Protein AF-A0A3P7K5F2-F1 (afdb_monomer_lite)

Structure (mmCIF, N/CA/C/O backbone):
data_AF-A0A3P7K5F2-F1
#
_entry.id   AF-A0A3P7K5F2-F1
#
loop_
_atom_site.group_PDB
_atom_site.id
_atom_site.type_symbol
_atom_site.label_atom_id
_atom_site.label_alt_id
_atom_site.label_comp_id
_atom_site.label_asym_id
_atom_site.label_entity_id
_atom_site.label_seq_id
_atom_site.pdbx_PDB_ins_code
_atom_site.Cartn_x
_atom_site.Cartn_y
_atom_site.Cartn_z
_atom_site.occupancy
_atom_site.B_iso_or_equiv
_atom_site.auth_seq_id
_atom_site.auth_comp_id
_atom_site.auth_asym_id
_atom_site.auth_atom_id
_atom_site.pdbx_PDB_model_num
ATOM 1 N N . MET A 1 1 ? -7.886 -38.063 27.510 1.00 36.06 1 MET A N 1
ATOM 2 C CA . MET A 1 1 ? -8.919 -37.191 26.897 1.00 36.06 1 MET A CA 1
ATOM 3 C C . MET A 1 1 ? -8.362 -35.779 26.728 1.00 36.06 1 MET A C 1
ATOM 5 O O . MET A 1 1 ? -8.098 -35.122 27.727 1.00 36.06 1 MET A O 1
ATOM 9 N N . ARG A 1 2 ? -8.131 -35.302 25.495 1.00 36.41 2 ARG A N 1
ATOM 10 C CA . ARG A 1 2 ? -7.763 -33.892 25.255 1.00 36.41 2 ARG A CA 1
ATOM 11 C C . ARG A 1 2 ? -8.988 -33.018 25.544 1.00 36.41 2 ARG A C 1
ATOM 13 O O . ARG A 1 2 ? -10.011 -33.187 24.883 1.00 36.41 2 ARG A O 1
ATOM 20 N N . LYS A 1 3 ? -8.900 -32.109 26.524 1.00 42.12 3 LYS A N 1
ATOM 21 C CA . LYS A 1 3 ? -9.933 -31.089 26.775 1.00 42.12 3 LYS A CA 1
ATOM 22 C C . LYS A 1 3 ? -10.158 -30.314 25.472 1.00 42.12 3 LYS A C 1
ATOM 24 O O . LYS A 1 3 ? -9.261 -29.605 25.022 1.00 42.12 3 LYS A O 1
ATOM 29 N N . LYS A 1 4 ? -11.337 -30.458 24.855 1.00 41.94 4 LYS A N 1
ATOM 30 C CA . LYS A 1 4 ? -11.785 -29.549 23.792 1.00 41.94 4 LYS A CA 1
ATOM 31 C C . LYS A 1 4 ? -11.817 -28.155 24.414 1.00 41.94 4 LYS A C 1
ATOM 33 O O . LYS A 1 4 ? -12.631 -27.908 25.299 1.00 41.94 4 LYS A O 1
ATOM 38 N N . SER A 1 5 ? -10.904 -27.271 24.011 1.00 49.75 5 SER A N 1
ATOM 39 C CA . SER A 1 5 ? -10.968 -25.865 24.404 1.00 49.75 5 SER A CA 1
ATOM 40 C C . SER A 1 5 ? -12.281 -25.313 23.856 1.00 49.75 5 SER A C 1
ATOM 42 O O . SER A 1 5 ? -12.411 -25.142 22.642 1.00 49.75 5 SER A O 1
ATOM 44 N N . ALA A 1 6 ? -13.271 -25.108 24.722 1.00 55.03 6 ALA A N 1
ATOM 45 C CA . ALA A 1 6 ? -14.488 -24.415 24.344 1.00 55.03 6 ALA A CA 1
ATOM 46 C C . ALA A 1 6 ? -14.074 -23.042 23.806 1.00 55.03 6 ALA A C 1
ATOM 48 O O . ALA A 1 6 ? -13.421 -22.272 24.509 1.00 55.03 6 ALA A O 1
ATOM 49 N N . ILE A 1 7 ? -14.384 -22.769 22.539 1.00 61.97 7 ILE A N 1
ATOM 50 C CA . ILE A 1 7 ? -14.210 -21.437 21.967 1.00 61.97 7 ILE A CA 1
ATOM 51 C C . ILE A 1 7 ? -15.181 -20.548 22.744 1.00 61.97 7 ILE A C 1
ATOM 53 O O . ILE A 1 7 ? -16.397 -20.686 22.611 1.00 61.97 7 ILE A O 1
ATOM 57 N N . SER A 1 8 ? -14.659 -19.717 23.643 1.00 68.44 8 SER A N 1
ATOM 58 C CA . SER A 1 8 ? -15.472 -18.776 24.401 1.00 68.44 8 SER A CA 1
ATOM 59 C C . SER A 1 8 ? -16.099 -17.780 23.426 1.00 68.44 8 SER A C 1
ATOM 61 O O . SER A 1 8 ? -15.425 -17.200 22.580 1.00 68.44 8 SER A O 1
ATOM 63 N N . SER A 1 9 ? -17.416 -17.602 23.516 1.00 79.94 9 SER A N 1
ATOM 64 C CA . SER A 1 9 ? -18.142 -16.623 22.704 1.00 79.94 9 SER A CA 1
ATOM 65 C C . SER A 1 9 ? -17.631 -15.207 22.992 1.00 79.94 9 SER A C 1
ATOM 67 O O . SER A 1 9 ? -17.421 -14.878 24.163 1.00 79.94 9 SER A O 1
ATOM 69 N N . LEU A 1 10 ? -17.523 -14.355 21.967 1.00 80.44 10 LEU A N 1
ATOM 70 C CA . LEU A 1 10 ? -17.037 -12.973 22.087 1.00 80.44 10 LEU A CA 1
ATOM 71 C C . LEU A 1 10 ? -17.656 -12.183 23.262 1.00 80.44 10 LEU A C 1
ATOM 73 O O . LEU A 1 10 ? -16.886 -11.610 24.030 1.00 80.44 10 LEU A O 1
ATOM 77 N N . PRO A 1 11 ? -18.983 -12.215 23.510 1.00 86.19 11 PRO A N 1
ATOM 78 C CA . PRO A 1 11 ? -19.569 -11.482 24.636 1.00 86.19 11 PRO A CA 1
ATOM 79 C C . PRO A 1 11 ? -19.048 -11.936 26.007 1.00 86.19 11 PRO A C 1
ATOM 81 O O . PRO A 1 11 ? -18.881 -11.125 26.911 1.00 86.19 11 PRO A O 1
ATOM 84 N N . LYS A 1 12 ? -18.735 -13.230 26.169 1.00 85.00 12 LYS A N 1
ATOM 85 C CA . LYS A 1 12 ? -18.152 -13.761 27.414 1.00 85.00 12 LYS A CA 1
ATOM 86 C C . LYS A 1 12 ? -16.713 -13.292 27.603 1.00 85.00 12 LYS A C 1
ATOM 88 O O . LYS A 1 12 ? -16.313 -13.030 28.730 1.00 85.00 12 LYS A O 1
ATOM 93 N N . ILE A 1 13 ? -15.952 -13.186 26.513 1.00 83.69 13 ILE A N 1
ATOM 94 C CA . ILE A 1 13 ? -14.582 -12.660 26.539 1.00 83.69 13 ILE A CA 1
ATOM 95 C C . ILE A 1 13 ? -14.599 -11.176 26.926 1.00 83.69 13 ILE A C 1
ATOM 97 O O . ILE A 1 13 ? -13.831 -10.774 27.795 1.00 83.69 13 ILE A O 1
ATOM 101 N N . ILE A 1 14 ? -15.493 -10.385 26.322 1.00 86.12 14 ILE A N 1
ATOM 102 C CA . ILE A 1 14 ? -15.655 -8.955 26.630 1.00 86.12 14 ILE A CA 1
ATOM 103 C C . ILE A 1 14 ? -16.043 -8.772 28.100 1.00 86.12 14 ILE A C 1
ATOM 105 O O . ILE A 1 14 ? -15.347 -8.073 28.827 1.00 86.12 14 ILE A O 1
ATOM 109 N N . ARG A 1 15 ? -17.070 -9.488 28.571 1.00 87.56 15 ARG A N 1
ATOM 110 C CA . ARG A 1 15 ? -17.519 -9.415 29.968 1.00 87.56 15 ARG A CA 1
ATOM 111 C C . ARG A 1 15 ? -16.429 -9.818 30.965 1.00 87.56 15 ARG A C 1
ATOM 113 O O . ARG A 1 15 ? -16.299 -9.206 32.017 1.00 87.56 15 ARG A O 1
ATOM 120 N N . TYR A 1 16 ? -15.633 -10.843 30.653 1.00 85.62 16 TYR A N 1
ATOM 121 C CA . TYR A 1 16 ? -14.505 -11.239 31.500 1.00 85.62 16 TYR A CA 1
ATOM 122 C C . TYR A 1 16 ? -13.439 -10.136 31.566 1.00 85.62 16 TYR A C 1
ATOM 124 O O . TYR A 1 16 ? -12.947 -9.833 32.649 1.00 85.62 16 TYR A O 1
ATOM 132 N N . ARG A 1 17 ? -13.122 -9.491 30.433 1.00 86.19 17 ARG A N 1
ATOM 133 C CA . ARG A 1 17 ? -12.212 -8.336 30.400 1.00 86.19 17 ARG A CA 1
ATOM 134 C C . ARG A 1 17 ? -12.741 -7.177 31.248 1.00 86.19 17 ARG A C 1
ATOM 136 O O . ARG A 1 17 ? -11.963 -6.574 31.972 1.00 86.19 17 ARG A O 1
ATOM 143 N N . GLU A 1 18 ? -14.030 -6.865 31.161 1.00 91.38 18 GLU A N 1
ATOM 144 C CA . GLU A 1 18 ? -14.647 -5.783 31.942 1.00 91.38 18 GLU A CA 1
ATOM 145 C C . GLU A 1 18 ? -14.594 -6.054 33.449 1.00 91.38 18 GLU A C 1
ATOM 147 O O . GLU A 1 18 ? -14.306 -5.149 34.224 1.00 91.38 18 GLU A O 1
ATOM 152 N N . LEU A 1 19 ? -14.832 -7.303 33.861 1.00 91.50 19 LEU A N 1
ATOM 153 C CA . LEU A 1 19 ? -14.847 -7.690 35.273 1.00 91.50 19 LEU A CA 1
ATOM 154 C C . LEU A 1 19 ? -13.447 -7.850 35.877 1.00 91.50 19 LEU A C 1
ATOM 156 O O . LEU A 1 19 ? -13.250 -7.536 37.046 1.00 91.50 19 LEU A O 1
ATOM 160 N N . HIS A 1 20 ? -12.489 -8.373 35.108 1.00 90.31 20 HIS A N 1
ATOM 161 C CA . HIS A 1 20 ? -11.181 -8.785 35.630 1.00 90.31 20 HIS A CA 1
ATOM 162 C C . HIS A 1 20 ? -10.013 -7.929 35.129 1.00 90.31 20 HIS A C 1
ATOM 164 O O . HIS A 1 20 ? -8.886 -8.126 35.572 1.00 90.31 20 HIS A O 1
ATOM 170 N N . GLY A 1 21 ? -10.234 -7.018 34.179 1.00 88.69 21 GLY A N 1
ATOM 171 C CA . GLY A 1 21 ? -9.184 -6.178 33.591 1.00 88.69 21 GLY A CA 1
ATOM 172 C C . GLY A 1 21 ? -8.164 -6.928 32.721 1.00 88.69 21 GLY A C 1
ATOM 173 O O . GLY A 1 21 ? -7.299 -6.303 32.110 1.00 88.69 21 GLY A O 1
ATOM 174 N N . GLU A 1 22 ? -8.252 -8.255 32.613 1.00 84.25 22 GLU A N 1
ATOM 175 C CA . GLU A 1 22 ? -7.315 -9.060 31.831 1.00 84.25 22 GLU A CA 1
ATOM 176 C C . GLU A 1 22 ? -7.613 -8.968 30.327 1.00 84.25 22 GLU A C 1
ATOM 178 O O . GLU A 1 22 ? -8.699 -9.319 29.856 1.00 84.25 22 GLU A O 1
ATOM 183 N N . THR A 1 23 ? -6.613 -8.556 29.544 1.00 77.62 23 THR A N 1
ATOM 184 C CA . THR A 1 23 ? -6.665 -8.584 28.076 1.00 77.62 23 THR A CA 1
ATOM 185 C C . THR A 1 23 ? -5.849 -9.752 27.534 1.00 77.62 23 THR A C 1
ATOM 187 O O . THR A 1 23 ? -4.729 -10.006 27.968 1.00 77.62 23 THR A O 1
ATOM 190 N N . ARG A 1 24 ? -6.415 -10.499 26.578 1.00 75.56 24 ARG A N 1
ATOM 191 C CA . ARG A 1 24 ? -5.727 -11.595 25.880 1.00 75.56 24 ARG A CA 1
ATOM 192 C C . ARG A 1 24 ? -5.869 -11.418 24.378 1.00 75.56 24 ARG A C 1
ATOM 194 O O . ARG A 1 24 ? -6.955 -11.102 23.895 1.00 75.56 24 ARG A O 1
ATOM 201 N N . GLN A 1 25 ? -4.787 -11.661 23.642 1.00 74.50 25 GLN A N 1
ATOM 202 C CA . GLN A 1 25 ? -4.825 -11.671 22.184 1.00 74.50 25 GLN A CA 1
ATOM 203 C C . GLN A 1 25 ? -5.685 -12.844 21.693 1.00 74.50 25 GLN A C 1
ATOM 205 O O . GLN A 1 25 ? -5.496 -13.996 22.093 1.00 74.50 25 GLN A O 1
ATOM 210 N N . LEU A 1 26 ? -6.660 -12.548 20.833 1.00 77.44 26 LEU A N 1
ATOM 211 C CA . LEU A 1 26 ? -7.583 -13.543 20.296 1.00 77.44 26 LEU A CA 1
ATOM 212 C C . LEU A 1 26 ? -7.049 -14.119 18.986 1.00 77.44 26 LEU A C 1
ATOM 214 O O . LEU A 1 26 ? -7.373 -13.650 17.904 1.00 77.44 26 LEU A O 1
ATOM 218 N N . ASN A 1 27 ? -6.281 -15.202 19.082 1.00 69.62 27 ASN A N 1
ATOM 219 C CA . ASN A 1 27 ? -5.631 -15.817 17.916 1.00 69.62 27 ASN A CA 1
ATOM 220 C C . ASN A 1 27 ? -6.590 -16.580 16.977 1.00 69.62 27 ASN A C 1
ATOM 222 O O . ASN A 1 27 ? -6.173 -17.053 15.926 1.00 69.62 27 ASN A O 1
ATOM 226 N N . ARG A 1 28 ? -7.863 -16.765 17.358 1.00 67.31 28 ARG A N 1
ATOM 227 C CA . ARG A 1 28 ? -8.862 -17.541 16.589 1.00 67.31 28 ARG A CA 1
ATOM 228 C C . ARG A 1 28 ? -10.101 -16.746 16.193 1.00 67.31 28 ARG A C 1
ATOM 230 O O . ARG A 1 28 ? -11.070 -17.333 15.719 1.00 67.31 28 ARG A O 1
ATOM 237 N N . MET A 1 29 ? -10.091 -15.435 16.397 1.00 67.56 29 MET A N 1
ATOM 238 C CA . MET A 1 29 ? -11.200 -14.587 15.991 1.00 67.56 29 MET A CA 1
ATOM 239 C C . MET A 1 29 ? -10.880 -13.954 14.641 1.00 67.56 29 MET A C 1
ATOM 241 O O . MET A 1 29 ? -9.877 -13.266 14.497 1.00 67.56 29 MET A O 1
ATOM 245 N N . THR A 1 30 ? -11.715 -14.222 13.640 1.00 65.62 30 THR A N 1
ATOM 246 C CA . THR A 1 30 ? -11.553 -13.668 12.293 1.00 65.62 30 THR A CA 1
ATOM 247 C C . THR A 1 30 ? -12.540 -12.524 12.113 1.00 65.62 30 THR A C 1
ATOM 249 O O . THR A 1 30 ? -13.747 -12.747 12.143 1.00 65.62 30 THR A O 1
ATOM 252 N N . CYS A 1 31 ? -12.036 -11.307 11.917 1.00 66.56 31 CYS A N 1
ATOM 253 C CA . CYS A 1 31 ? -12.823 -10.214 11.357 1.00 66.56 31 CYS A CA 1
ATOM 254 C C . CYS A 1 31 ? -12.549 -10.182 9.852 1.00 66.56 31 CYS A C 1
ATOM 256 O O . CYS A 1 31 ? -11.389 -10.217 9.443 1.00 66.56 31 CYS A O 1
ATOM 258 N N . ARG A 1 32 ? -13.599 -10.191 9.029 1.00 73.12 32 ARG A N 1
ATOM 259 C CA . ARG A 1 32 ? -13.480 -10.130 7.570 1.00 73.12 32 ARG A CA 1
ATOM 260 C C . ARG A 1 32 ? -14.339 -8.985 7.072 1.00 73.12 32 ARG A C 1
ATOM 262 O O . ARG A 1 32 ? -15.560 -9.069 7.147 1.00 73.12 32 ARG A O 1
ATOM 269 N N . VAL A 1 33 ? -13.685 -7.957 6.558 1.00 77.81 33 VAL A N 1
ATOM 270 C CA . VAL A 1 33 ? -14.320 -6.907 5.765 1.00 77.81 33 VAL A CA 1
ATOM 271 C C . VAL A 1 33 ? -13.909 -7.161 4.325 1.00 77.81 33 VAL A C 1
ATOM 273 O O . VAL A 1 33 ? -12.728 -7.398 4.057 1.00 77.81 33 VAL A O 1
ATOM 276 N N . ARG A 1 34 ? -14.875 -7.205 3.405 1.00 79.81 34 ARG A N 1
ATOM 277 C CA . ARG A 1 34 ? -14.543 -7.341 1.987 1.00 79.81 34 ARG A CA 1
ATOM 278 C C . ARG A 1 34 ? -14.078 -5.991 1.450 1.00 79.81 34 ARG A C 1
ATOM 280 O O . ARG A 1 34 ? -14.613 -4.959 1.838 1.00 79.81 34 ARG A O 1
ATOM 287 N N . LEU A 1 35 ? -13.115 -6.005 0.533 1.00 78.62 35 LEU A N 1
ATOM 288 C CA . LEU A 1 35 ? -12.575 -4.783 -0.068 1.00 78.62 35 LEU A CA 1
ATOM 289 C C . LEU A 1 35 ? -13.659 -3.950 -0.774 1.00 78.62 35 LEU A C 1
ATOM 291 O O . LEU A 1 35 ? -13.639 -2.734 -0.676 1.00 78.62 35 LEU A O 1
ATOM 295 N N . ASP A 1 36 ? -14.639 -4.592 -1.413 1.00 79.44 36 ASP A N 1
ATOM 296 C CA . ASP A 1 36 ? -15.753 -3.917 -2.093 1.00 79.44 36 ASP A CA 1
ATOM 297 C C . ASP A 1 36 ? -16.815 -3.341 -1.142 1.00 79.44 36 ASP A C 1
ATOM 299 O O . ASP A 1 36 ? -17.714 -2.632 -1.581 1.00 79.44 36 ASP A O 1
ATOM 303 N N . GLN A 1 37 ? -16.727 -3.659 0.152 1.00 83.25 37 GLN A N 1
ATOM 304 C CA . GLN A 1 37 ? -17.549 -3.052 1.201 1.00 83.25 37 GLN A CA 1
ATOM 305 C C . GLN A 1 37 ? -16.868 -1.836 1.836 1.00 83.25 37 GLN A C 1
ATOM 307 O O . GLN A 1 37 ? -17.499 -1.152 2.638 1.00 83.25 37 GLN A O 1
ATOM 312 N N . LEU A 1 38 ? -15.591 -1.588 1.525 1.00 82.56 38 LEU A N 1
ATOM 313 C CA . LEU A 1 38 ? -14.906 -0.386 1.976 1.00 82.56 38 LEU A CA 1
ATOM 314 C C . LEU A 1 38 ? -15.323 0.785 1.094 1.00 82.56 38 LEU A C 1
ATOM 316 O O . LEU A 1 38 ? -15.232 0.735 -0.132 1.00 82.56 38 LEU A O 1
ATOM 320 N N . GLU A 1 39 ? -15.746 1.863 1.735 1.00 82.62 39 GLU A N 1
ATOM 321 C CA . GLU A 1 39 ? -15.983 3.125 1.064 1.00 82.62 39 GLU A CA 1
ATOM 322 C C . GLU A 1 39 ? -14.644 3.706 0.610 1.00 82.62 39 GLU A C 1
ATOM 324 O O . GLU A 1 39 ? -13.723 3.921 1.405 1.00 82.62 39 GLU A O 1
ATOM 329 N N . CYS A 1 40 ? -14.539 3.984 -0.685 1.00 78.56 40 CYS A N 1
ATOM 330 C CA . CYS A 1 40 ? -13.423 4.717 -1.255 1.00 78.56 40 CYS A CA 1
ATOM 331 C C . CYS A 1 40 ? -13.974 5.935 -2.000 1.00 78.56 40 CYS A C 1
ATOM 333 O O . CYS A 1 40 ? -14.245 5.866 -3.197 1.00 78.56 40 CYS A O 1
ATOM 335 N N . PRO A 1 41 ? -14.206 7.057 -1.298 1.00 68.62 41 PRO A N 1
ATOM 336 C CA . PRO A 1 41 ? -14.870 8.221 -1.883 1.00 68.62 41 PRO A CA 1
ATOM 337 C C . PRO A 1 41 ? -13.957 9.024 -2.821 1.00 68.62 41 PRO A C 1
ATOM 339 O O . PRO A 1 41 ? -14.364 10.065 -3.330 1.00 68.62 41 PRO A O 1
ATOM 342 N N . TYR A 1 42 ? -12.720 8.572 -3.036 1.00 67.94 42 TYR A N 1
ATOM 343 C CA . TYR A 1 42 ? -11.720 9.278 -3.820 1.00 67.94 42 TYR A CA 1
ATOM 344 C C . TYR A 1 42 ? -11.454 8.521 -5.109 1.00 67.94 42 TYR A C 1
ATOM 346 O O . TYR A 1 42 ? -10.862 7.442 -5.091 1.00 67.94 42 TYR A O 1
ATOM 354 N N . LEU A 1 43 ? -11.828 9.131 -6.229 1.00 73.44 43 LEU A N 1
ATOM 355 C CA . LEU A 1 43 ? -11.188 8.773 -7.479 1.00 73.44 43 LEU A CA 1
ATOM 356 C C . LEU A 1 43 ? -9.819 9.440 -7.522 1.00 73.44 43 LEU A C 1
ATOM 358 O O . LEU A 1 43 ? -9.681 10.621 -7.194 1.00 73.44 43 LEU A O 1
ATOM 362 N N . VAL A 1 44 ? -8.807 8.677 -7.909 1.00 70.06 44 VAL A N 1
ATOM 363 C CA . VAL A 1 44 ? -7.430 9.165 -7.924 1.00 70.06 44 VAL A CA 1
ATOM 364 C C . VAL A 1 44 ? -7.055 9.541 -9.347 1.00 70.06 44 VAL A C 1
ATOM 366 O O . VAL A 1 44 ? -7.187 8.732 -10.265 1.00 70.06 44 VAL A O 1
ATOM 369 N N . GLU A 1 45 ? -6.591 10.775 -9.522 1.00 70.44 45 GLU A N 1
ATOM 370 C CA . GLU A 1 45 ? -5.886 11.185 -10.731 1.00 70.44 45 GLU A CA 1
ATOM 371 C C . GLU A 1 45 ? -4.423 10.767 -10.594 1.00 70.44 45 GLU A C 1
ATOM 373 O O . GLU A 1 45 ? -3.745 11.110 -9.622 1.00 70.44 45 GLU A O 1
ATOM 378 N N . ILE A 1 46 ? -3.950 9.977 -11.551 1.00 69.69 46 ILE A N 1
ATOM 379 C CA . ILE A 1 46 ? -2.574 9.491 -11.581 1.00 69.69 46 ILE A CA 1
ATOM 380 C C . ILE A 1 46 ? -1.906 10.106 -12.797 1.00 69.69 46 ILE A C 1
ATOM 382 O O . ILE A 1 46 ? -2.470 10.107 -13.890 1.00 69.69 46 ILE A O 1
ATOM 386 N N . SER A 1 47 ? -0.710 10.655 -12.589 1.00 61.97 47 SER A N 1
ATOM 387 C CA . SER A 1 47 ? 0.060 11.308 -13.645 1.00 61.97 47 SER A CA 1
ATOM 388 C C . SER A 1 47 ? 0.178 10.395 -14.867 1.00 61.97 47 SER A C 1
ATOM 390 O O . SER A 1 47 ? 0.531 9.225 -14.742 1.00 61.97 47 SER A O 1
ATOM 392 N N . GLY A 1 48 ? -0.150 10.928 -16.045 1.00 60.41 48 GLY A N 1
ATOM 393 C CA . GLY A 1 48 ? -0.165 10.176 -17.303 1.00 60.41 48 GLY A CA 1
ATOM 394 C C . GLY A 1 48 ? -1.495 9.489 -17.635 1.00 60.41 48 GLY A C 1
ATOM 395 O O . GLY A 1 48 ? -1.661 9.032 -18.762 1.00 60.41 48 GLY A O 1
ATOM 396 N N . VAL A 1 49 ? -2.472 9.469 -16.721 1.00 63.38 49 VAL A N 1
ATOM 397 C CA . VAL A 1 49 ? -3.802 8.895 -16.958 1.00 63.38 49 VAL A CA 1
ATOM 398 C C . VAL A 1 49 ? -4.848 10.006 -17.070 1.00 63.38 49 VAL A C 1
ATOM 400 O O . VAL A 1 49 ? -5.111 10.725 -16.115 1.00 63.38 49 VAL A O 1
ATOM 403 N N . LYS A 1 50 ? -5.505 10.129 -18.231 1.00 65.00 50 LYS A N 1
ATOM 404 C CA . LYS A 1 50 ? -6.514 11.179 -18.510 1.00 65.00 50 LYS A CA 1
ATOM 405 C C . LYS A 1 50 ? -7.878 10.954 -17.839 1.00 65.00 50 LYS A C 1
ATOM 4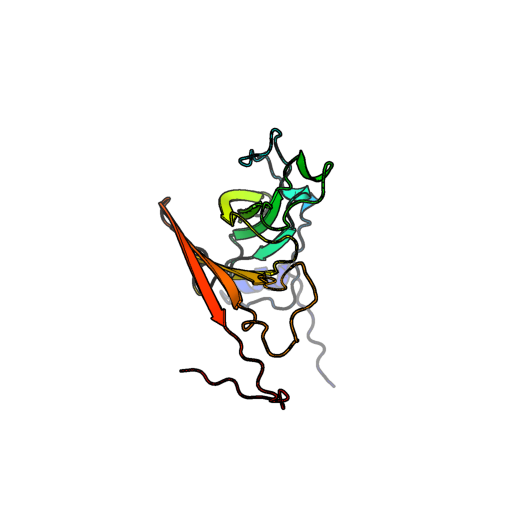07 O O . LYS A 1 50 ? -8.861 11.593 -18.213 1.00 65.00 50 LYS A O 1
ATOM 412 N N . ARG A 1 51 ? -7.978 10.002 -16.911 1.00 71.44 51 ARG A N 1
ATOM 413 C CA . ARG A 1 51 ? -9.227 9.648 -16.232 1.00 71.44 51 ARG A CA 1
ATOM 414 C C . ARG A 1 51 ? -8.999 9.439 -14.743 1.00 71.44 51 ARG A C 1
ATOM 416 O O . ARG A 1 51 ? -7.947 8.979 -14.316 1.00 71.44 51 ARG A O 1
ATOM 423 N N . PHE A 1 52 ? -10.049 9.717 -13.992 1.00 74.38 52 PHE A N 1
ATOM 424 C CA . PHE A 1 52 ? -10.177 9.386 -12.586 1.00 74.38 52 PHE A CA 1
ATOM 425 C C . PHE A 1 52 ? -10.341 7.870 -12.411 1.00 74.38 52 PHE A C 1
ATOM 427 O O . PHE A 1 52 ? -11.196 7.268 -13.063 1.00 74.38 52 PHE A O 1
ATOM 434 N N . LEU A 1 53 ? -9.512 7.260 -11.561 1.00 74.50 53 LEU A N 1
ATOM 435 C CA . LEU A 1 53 ? -9.463 5.806 -11.383 1.00 74.50 53 LEU A CA 1
ATOM 436 C C . LEU A 1 53 ? -10.112 5.367 -10.073 1.00 74.50 53 LEU A C 1
ATOM 438 O O . LEU A 1 53 ? -9.901 5.987 -9.025 1.00 74.50 53 LEU A O 1
ATOM 442 N N . ASP A 1 54 ? -10.848 4.255 -10.138 1.00 78.69 54 ASP A N 1
ATOM 443 C CA . ASP A 1 54 ? -11.321 3.545 -8.950 1.00 78.69 54 ASP A CA 1
ATOM 444 C C . ASP A 1 54 ? -10.226 2.583 -8.479 1.00 78.69 54 ASP A C 1
ATOM 446 O O . ASP A 1 54 ? -10.122 1.420 -8.879 1.00 78.69 54 ASP A O 1
ATOM 450 N N . ILE A 1 55 ? -9.395 3.102 -7.588 1.00 78.56 55 ILE A N 1
ATOM 451 C CA . ILE A 1 55 ? -8.276 2.410 -6.949 1.00 78.56 55 ILE A CA 1
ATOM 452 C C . ILE A 1 55 ? -8.665 1.107 -6.242 1.00 78.56 55 ILE A C 1
ATOM 454 O O . ILE A 1 55 ? -7.826 0.219 -6.130 1.00 78.56 55 ILE A O 1
ATOM 458 N N . THR A 1 56 ? -9.915 0.927 -5.802 1.00 77.56 56 THR A N 1
ATOM 459 C CA . THR A 1 56 ? -10.324 -0.348 -5.182 1.00 77.56 56 THR A CA 1
ATOM 460 C C . THR A 1 56 ? -10.424 -1.483 -6.197 1.00 77.56 56 THR A C 1
ATOM 462 O O . THR A 1 56 ? -10.245 -2.647 -5.839 1.00 77.56 56 THR A O 1
ATOM 465 N N . ARG A 1 57 ? -10.679 -1.146 -7.466 1.00 79.69 57 ARG A N 1
ATOM 466 C CA . ARG A 1 57 ? -10.824 -2.097 -8.573 1.00 79.69 57 ARG A CA 1
ATOM 467 C C . ARG A 1 57 ? -9.557 -2.231 -9.405 1.00 79.69 57 ARG A C 1
ATOM 469 O O . ARG A 1 57 ? -9.314 -3.295 -9.965 1.00 79.69 57 ARG A O 1
ATOM 476 N N . GLU A 1 58 ? -8.781 -1.156 -9.505 1.00 81.62 58 GLU A N 1
ATOM 477 C CA . GLU A 1 58 ? -7.624 -1.075 -10.401 1.00 81.62 58 GLU A CA 1
ATOM 478 C C . GLU A 1 58 ? -6.287 -1.348 -9.689 1.00 81.62 58 GLU A C 1
ATOM 480 O O . GLU A 1 58 ? -5.297 -1.661 -10.350 1.00 81.62 58 GLU A O 1
ATOM 485 N N . CYS A 1 59 ? -6.236 -1.288 -8.351 1.00 86.06 59 CYS A N 1
ATOM 486 C CA . CYS A 1 59 ? -5.025 -1.613 -7.598 1.00 86.06 59 CYS A CA 1
ATOM 487 C C . CYS A 1 59 ? -4.930 -3.090 -7.199 1.00 86.06 59 CYS A C 1
ATOM 489 O O . CYS A 1 59 ? -5.882 -3.724 -6.747 1.00 86.06 59 CYS A O 1
ATOM 491 N N . ILE A 1 60 ? -3.705 -3.606 -7.250 1.00 88.50 60 ILE A N 1
ATOM 492 C CA . ILE A 1 60 ? -3.315 -4.892 -6.682 1.00 88.50 60 ILE A CA 1
ATOM 493 C C . ILE A 1 60 ? -2.818 -4.649 -5.256 1.00 88.50 60 ILE A C 1
ATOM 495 O O . ILE A 1 60 ? -1.743 -4.086 -5.056 1.00 88.50 60 ILE A O 1
ATOM 499 N N . PHE A 1 61 ? -3.581 -5.083 -4.256 1.00 88.56 61 PHE A N 1
ATOM 500 C CA . PHE A 1 61 ? -3.201 -4.958 -2.847 1.00 88.56 61 PHE A CA 1
ATOM 501 C C . PHE A 1 61 ? -2.177 -6.028 -2.461 1.00 88.56 61 PHE A C 1
ATOM 503 O O . PHE A 1 61 ? -2.438 -7.222 -2.599 1.00 88.56 61 PHE A O 1
ATOM 510 N N . ILE A 1 62 ? -1.016 -5.600 -1.961 1.00 88.88 62 ILE A N 1
ATOM 511 C CA . ILE A 1 62 ? 0.118 -6.490 -1.660 1.00 88.88 62 ILE A CA 1
ATOM 512 C C . ILE A 1 62 ? 0.376 -6.682 -0.164 1.00 88.88 62 ILE A C 1
ATOM 514 O O . ILE A 1 62 ? 1.105 -7.599 0.210 1.00 88.88 62 ILE A O 1
ATOM 518 N N . GLY A 1 63 ? -0.210 -5.854 0.706 1.00 84.50 63 GLY A N 1
ATOM 519 C CA . GLY A 1 63 ? -0.023 -6.013 2.147 1.00 84.50 63 GLY A CA 1
ATOM 520 C C . GLY A 1 63 ? -0.594 -4.894 3.010 1.00 84.50 63 GLY A C 1
ATOM 521 O O . GLY A 1 63 ? -1.127 -3.901 2.512 1.00 84.50 63 GLY A O 1
ATOM 522 N N . LEU A 1 64 ? -0.449 -5.088 4.323 1.00 87.19 64 LEU A N 1
ATOM 523 C CA . LEU A 1 64 ? -0.885 -4.190 5.393 1.00 87.19 64 LEU A CA 1
ATOM 524 C C . LEU A 1 64 ? 0.302 -3.795 6.280 1.00 87.19 64 LEU A C 1
ATOM 526 O O . LEU A 1 64 ? 1.282 -4.536 6.377 1.00 87.19 64 LEU A O 1
ATOM 530 N N . SER A 1 65 ? 0.201 -2.652 6.955 1.00 87.62 65 SER A N 1
ATOM 531 C CA . SER A 1 65 ? 1.141 -2.255 8.005 1.00 87.62 65 SER A CA 1
ATOM 532 C C . SER A 1 65 ? 0.991 -3.111 9.261 1.00 87.62 65 SER A C 1
ATOM 534 O O . SER A 1 65 ? -0.061 -3.697 9.518 1.00 87.62 65 SER A O 1
ATOM 536 N N . ASN A 1 66 ? 2.037 -3.148 10.090 1.00 83.62 66 ASN A N 1
ATOM 537 C CA . ASN A 1 66 ? 2.072 -3.976 11.304 1.00 83.62 66 ASN A CA 1
ATOM 538 C C . ASN A 1 66 ? 0.961 -3.625 12.311 1.00 83.62 66 ASN A C 1
ATOM 540 O O . ASN A 1 66 ? 0.470 -4.497 13.021 1.00 83.62 66 ASN A O 1
ATOM 544 N N . ASP A 1 67 ? 0.540 -2.360 12.361 1.00 83.62 67 ASP A N 1
ATOM 545 C CA . ASP A 1 67 ? -0.584 -1.881 13.179 1.00 83.62 67 ASP A CA 1
ATOM 546 C C . ASP A 1 67 ? -1.928 -1.857 12.430 1.00 83.62 67 ASP A C 1
ATOM 548 O O . ASP A 1 67 ? -2.914 -1.347 12.959 1.00 83.62 67 ASP A O 1
ATOM 552 N N . SER A 1 68 ? -1.969 -2.386 11.201 1.00 84.81 68 SER A N 1
ATOM 553 C CA . SER A 1 68 ? -3.145 -2.427 10.321 1.00 84.81 68 SER A CA 1
ATOM 554 C C . SER A 1 68 ? -3.763 -1.060 9.987 1.00 84.81 68 SER A C 1
ATOM 556 O O . SER A 1 68 ? -4.910 -1.004 9.554 1.00 84.81 68 SER A O 1
ATOM 558 N N . ARG A 1 69 ? -3.022 0.042 10.166 1.00 85.81 69 ARG A N 1
ATOM 559 C CA . ARG A 1 69 ? -3.479 1.393 9.795 1.00 85.81 69 ARG A CA 1
ATOM 560 C C . ARG A 1 69 ? -3.302 1.717 8.324 1.00 85.81 69 ARG A C 1
ATOM 562 O O . ARG A 1 69 ? -3.983 2.609 7.834 1.00 85.81 69 ARG A O 1
ATOM 569 N N . TYR A 1 70 ? -2.393 1.036 7.632 1.00 89.19 70 TYR A N 1
ATOM 570 C CA . TYR A 1 70 ? -2.129 1.296 6.225 1.00 89.19 70 TYR A CA 1
ATOM 571 C C . TYR A 1 70 ? -2.193 0.028 5.385 1.00 89.19 70 TYR A C 1
ATOM 573 O O . TYR A 1 70 ? -1.822 -1.053 5.843 1.00 89.19 70 TYR A O 1
ATOM 581 N N . ALA A 1 71 ? -2.630 0.176 4.139 1.00 89.31 71 ALA A N 1
ATOM 582 C CA . ALA A 1 71 ? -2.525 -0.831 3.091 1.00 89.31 71 ALA A CA 1
ATOM 583 C C . ALA A 1 71 ? -1.629 -0.328 1.963 1.00 89.31 71 ALA A C 1
ATOM 585 O O . ALA A 1 71 ? -1.513 0.875 1.738 1.00 89.31 71 ALA A O 1
ATOM 586 N N . VAL A 1 72 ? -1.022 -1.255 1.230 1.00 89.44 72 VAL A N 1
ATOM 587 C CA . VAL A 1 72 ? -0.190 -0.935 0.067 1.00 89.44 72 VAL A CA 1
ATOM 588 C C . VAL A 1 72 ? -0.804 -1.574 -1.167 1.00 89.44 72 VAL A C 1
ATOM 590 O O . VAL A 1 72 ? -1.009 -2.790 -1.203 1.00 89.44 72 VAL A O 1
ATOM 593 N N . GLY A 1 73 ? -1.083 -0.747 -2.170 1.00 89.88 73 GLY A N 1
ATOM 594 C CA . GLY A 1 73 ? -1.528 -1.166 -3.490 1.00 89.88 73 GLY A CA 1
ATOM 595 C C . GLY A 1 73 ? -0.519 -0.812 -4.574 1.00 89.88 73 GLY A C 1
ATOM 596 O O . GLY A 1 73 ? 0.219 0.167 -4.473 1.00 89.88 73 GLY A O 1
ATOM 597 N N . LEU A 1 74 ? -0.508 -1.631 -5.616 1.00 88.31 74 LEU A N 1
ATOM 598 C CA . LEU A 1 74 ? 0.256 -1.439 -6.837 1.00 88.31 74 LEU A CA 1
ATOM 599 C C . LEU A 1 74 ? -0.699 -1.165 -7.990 1.00 88.31 74 LEU A C 1
ATOM 601 O O . LEU A 1 74 ? -1.737 -1.814 -8.098 1.00 88.31 74 LEU A O 1
ATOM 605 N N . MET A 1 75 ? -0.324 -0.263 -8.883 1.00 85.81 75 MET A N 1
ATOM 606 C CA . MET A 1 75 ? -1.083 0.017 -10.091 1.00 85.81 75 MET A CA 1
ATOM 607 C C . MET A 1 75 ? -0.130 0.252 -11.259 1.00 85.81 75 MET A C 1
ATOM 609 O O . MET A 1 75 ? 0.704 1.157 -11.227 1.00 85.81 75 MET A O 1
ATOM 613 N N . TYR A 1 76 ? -0.254 -0.568 -12.297 1.00 79.06 76 TYR A N 1
ATOM 614 C CA . TYR A 1 76 ? 0.524 -0.409 -13.520 1.00 79.06 76 TYR A CA 1
ATOM 615 C C . TYR A 1 76 ? -0.162 0.622 -14.411 1.00 79.06 76 TYR A C 1
ATOM 617 O O . TYR A 1 76 ? -1.322 0.444 -14.777 1.00 79.06 76 TYR A O 1
ATOM 625 N N . SER A 1 77 ? 0.551 1.692 -14.754 1.00 70.88 77 SER A N 1
ATOM 626 C CA . SER A 1 77 ? 0.128 2.604 -15.810 1.00 70.88 77 SER A CA 1
ATOM 627 C C . SER A 1 77 ? 0.785 2.150 -17.108 1.00 70.88 77 SER A C 1
ATOM 629 O O . SER A 1 77 ? 2.011 2.180 -17.249 1.00 70.88 77 SER A O 1
ATOM 631 N N . LEU A 1 78 ? -0.037 1.660 -18.030 1.00 62.03 78 LEU A N 1
ATOM 632 C CA . LEU A 1 78 ? 0.380 1.347 -19.390 1.00 62.03 78 LEU A CA 1
ATOM 633 C C . LEU A 1 78 ? 0.114 2.595 -20.232 1.00 62.03 78 LEU A C 1
ATOM 635 O O . LEU A 1 78 ? -1.013 3.086 -20.247 1.00 62.03 78 LEU A O 1
ATOM 639 N N . SER A 1 79 ? 1.138 3.108 -20.914 1.00 56.31 79 SER A N 1
ATOM 640 C CA . SER A 1 79 ? 0.963 4.205 -21.872 1.00 56.31 79 SER A CA 1
ATOM 641 C C . SER A 1 79 ? -0.064 3.814 -22.944 1.00 56.31 79 SER A C 1
ATOM 643 O O . SER A 1 79 ? -0.037 2.684 -23.430 1.00 56.31 79 SER A O 1
ATOM 645 N N . ASP A 1 80 ? -0.936 4.740 -23.364 1.00 51.00 80 ASP A N 1
ATOM 646 C CA . ASP A 1 80 ? -1.920 4.532 -24.446 1.00 51.00 80 ASP A CA 1
ATOM 647 C C . ASP A 1 80 ? -1.268 4.053 -25.766 1.00 51.00 80 ASP A C 1
ATOM 649 O O . ASP A 1 80 ? -1.930 3.434 -26.605 1.00 51.00 80 ASP A O 1
ATOM 653 N N . SER A 1 81 ? 0.043 4.270 -25.938 1.00 46.03 81 SER A N 1
ATOM 654 C CA . SER A 1 81 ? 0.838 3.759 -27.064 1.00 46.03 81 SER A CA 1
ATOM 655 C C . SER A 1 81 ? 1.024 2.234 -27.073 1.00 46.03 81 SER A C 1
ATOM 657 O O . SER A 1 81 ? 1.424 1.693 -28.101 1.00 46.03 81 SER A O 1
ATOM 659 N N . TYR A 1 82 ? 0.664 1.510 -26.002 1.00 47.31 82 TYR A N 1
ATOM 660 C CA . TYR A 1 82 ? 0.811 0.044 -25.903 1.00 47.31 82 TYR A CA 1
ATOM 661 C C . TYR A 1 82 ? 0.100 -0.738 -27.017 1.00 47.31 82 TYR A C 1
ATOM 663 O O . TYR A 1 82 ? 0.417 -1.900 -27.268 1.00 47.31 82 TYR A O 1
ATOM 671 N N . ARG A 1 83 ? -0.899 -0.134 -27.674 1.00 47.94 83 ARG A N 1
ATOM 672 C CA . ARG A 1 83 ? -1.654 -0.778 -28.760 1.00 47.94 83 ARG A CA 1
ATOM 673 C C . ARG A 1 83 ? -0.978 -0.679 -30.126 1.00 47.94 83 ARG A C 1
ATOM 675 O O . ARG A 1 83 ? -1.450 -1.313 -31.067 1.00 47.94 83 ARG A O 1
ATOM 682 N N . SER A 1 84 ? 0.101 0.083 -30.255 1.00 41.34 84 SER A N 1
ATOM 683 C CA . SER A 1 84 ? 0.719 0.365 -31.544 1.00 41.34 84 SER A CA 1
ATOM 684 C C . SER A 1 84 ? 2.237 0.311 -31.442 1.00 41.34 84 SER A C 1
ATOM 686 O O . SER A 1 84 ? 2.860 1.252 -30.969 1.00 41.34 84 SER A O 1
ATOM 688 N N . VAL A 1 85 ? 2.798 -0.750 -32.025 1.00 39.25 85 VAL A N 1
ATOM 689 C CA . VAL A 1 85 ? 4.222 -0.941 -32.341 1.00 39.25 85 VAL A CA 1
ATOM 690 C C . VAL A 1 85 ? 5.066 -1.457 -31.171 1.00 39.25 85 VAL A C 1
ATOM 692 O O . VAL A 1 85 ? 5.151 -0.858 -30.108 1.00 39.25 85 VAL A O 1
ATOM 695 N N . GLY A 1 86 ? 5.695 -2.615 -31.394 1.00 46.31 86 GLY A N 1
ATOM 696 C CA . GLY A 1 86 ? 6.595 -3.267 -30.448 1.00 46.31 86 GLY A CA 1
ATOM 697 C C . GLY A 1 86 ? 7.860 -2.449 -30.202 1.00 46.31 86 GLY A C 1
ATOM 698 O O . GLY A 1 86 ? 8.858 -2.629 -30.899 1.00 46.31 86 GLY A O 1
ATOM 699 N N . GLN A 1 87 ? 7.808 -1.582 -29.196 1.00 45.09 87 GLN A N 1
ATOM 700 C CA . GLN A 1 87 ? 8.956 -0.896 -28.617 1.00 45.09 87 GLN A CA 1
ATOM 701 C C . GLN A 1 87 ? 8.962 -1.009 -27.085 1.00 45.09 87 GLN A C 1
ATOM 703 O O . GLN A 1 87 ? 7.926 -1.194 -26.454 1.00 45.09 87 GLN A O 1
ATOM 708 N N . ASP A 1 88 ? 10.197 -0.994 -26.582 1.00 48.94 88 ASP A N 1
ATOM 709 C CA . ASP A 1 88 ? 10.765 -1.273 -25.259 1.00 48.94 88 ASP A CA 1
ATOM 710 C C . ASP A 1 88 ? 9.826 -1.517 -24.060 1.00 48.94 88 ASP A C 1
ATOM 712 O O . ASP A 1 88 ? 9.042 -0.673 -23.638 1.00 48.94 88 ASP A O 1
ATOM 716 N N . GLU A 1 89 ? 10.032 -2.670 -23.406 1.00 52.03 89 GLU A N 1
ATOM 717 C CA . GLU A 1 89 ? 9.438 -3.053 -22.110 1.00 52.03 89 GLU A CA 1
ATOM 718 C C . GLU A 1 89 ? 9.769 -2.072 -20.958 1.00 52.03 89 GLU A C 1
ATOM 720 O O . GLU A 1 89 ? 9.283 -2.257 -19.841 1.00 52.03 89 GLU A O 1
ATOM 725 N N . ASP A 1 90 ? 10.568 -1.036 -21.229 1.00 53.25 90 ASP A N 1
ATOM 726 C CA . ASP A 1 90 ? 11.163 -0.102 -20.273 1.00 53.25 90 ASP A CA 1
ATOM 727 C C . ASP A 1 90 ? 10.341 1.181 -20.038 1.00 53.25 90 ASP A C 1
ATOM 729 O O . ASP A 1 90 ? 10.749 2.010 -19.228 1.00 53.25 90 ASP A O 1
ATOM 733 N N . GLU A 1 91 ? 9.178 1.366 -20.676 1.00 59.84 91 GLU A N 1
ATOM 734 C CA . GLU A 1 91 ? 8.359 2.586 -20.509 1.00 59.84 91 GLU A CA 1
ATOM 735 C C . GLU A 1 91 ? 7.164 2.449 -19.547 1.00 59.84 91 GLU A C 1
ATOM 737 O O . GLU A 1 91 ? 6.368 3.379 -19.414 1.00 59.84 91 GLU A O 1
ATOM 742 N N . THR A 1 92 ? 6.996 1.322 -18.843 1.00 70.25 92 THR A N 1
ATOM 743 C CA . THR A 1 92 ? 5.857 1.207 -17.912 1.00 70.25 92 THR A CA 1
ATOM 744 C C . THR A 1 92 ? 6.119 1.957 -16.609 1.00 70.25 92 THR A C 1
ATOM 746 O O . THR A 1 92 ? 7.208 1.886 -16.038 1.00 70.25 92 THR A O 1
ATOM 749 N N . GLU A 1 93 ? 5.117 2.678 -16.109 1.00 78.69 93 GLU A N 1
ATOM 750 C CA . GLU A 1 93 ? 5.184 3.280 -14.780 1.00 78.69 93 GLU A CA 1
ATOM 751 C C . GLU A 1 93 ? 4.456 2.395 -13.775 1.00 78.69 93 GLU A C 1
ATOM 753 O O . GLU A 1 93 ? 3.269 2.089 -13.922 1.00 78.69 93 GLU A O 1
ATOM 758 N N . LEU A 1 94 ? 5.160 2.012 -12.711 1.00 84.31 94 LEU A N 1
ATOM 759 C CA . LEU A 1 94 ? 4.543 1.324 -11.588 1.00 84.31 94 LEU A CA 1
ATOM 760 C C . LEU A 1 94 ? 4.217 2.333 -10.496 1.00 84.31 94 LEU A C 1
ATOM 762 O O . LEU A 1 94 ? 5.110 2.810 -9.795 1.00 84.31 94 LEU A O 1
ATOM 766 N N . ASN A 1 95 ? 2.932 2.610 -10.322 1.00 86.25 95 ASN A N 1
ATOM 767 C CA . ASN A 1 95 ? 2.428 3.413 -9.225 1.00 86.25 95 ASN A CA 1
ATOM 768 C C . ASN A 1 95 ? 2.248 2.543 -7.983 1.00 86.25 95 ASN A C 1
ATOM 770 O O . ASN A 1 95 ? 1.762 1.415 -8.029 1.00 86.25 95 ASN A O 1
ATOM 774 N N . ILE A 1 96 ? 2.645 3.098 -6.855 1.00 87.31 96 ILE A N 1
ATOM 775 C CA . ILE A 1 96 ? 2.532 2.527 -5.528 1.00 87.31 96 ILE A CA 1
ATOM 776 C C . ILE A 1 96 ? 1.699 3.506 -4.728 1.00 87.31 96 ILE A C 1
ATOM 778 O O . ILE A 1 96 ? 2.050 4.679 -4.588 1.00 87.31 96 ILE A O 1
ATOM 782 N N . ILE A 1 97 ? 0.604 2.997 -4.188 1.00 87.69 97 ILE A N 1
ATOM 783 C CA . ILE A 1 97 ? -0.346 3.779 -3.421 1.00 87.69 97 ILE A CA 1
ATOM 784 C C . ILE A 1 97 ? -0.379 3.220 -2.007 1.00 87.69 97 ILE A C 1
ATOM 786 O O . ILE A 1 97 ? -0.621 2.031 -1.793 1.00 87.69 97 ILE A O 1
ATOM 790 N N . VAL A 1 98 ? -0.109 4.084 -1.038 1.00 88.19 98 VAL A N 1
ATOM 791 C CA . VAL A 1 98 ? -0.293 3.793 0.380 1.00 88.19 98 VAL A CA 1
ATOM 792 C C . VAL A 1 98 ? -1.652 4.340 0.777 1.00 88.19 98 VAL A C 1
ATOM 794 O O . VAL A 1 98 ? -1.914 5.534 0.629 1.00 88.19 98 VAL A O 1
ATOM 797 N N . PHE A 1 99 ? -2.509 3.465 1.284 1.00 88.12 99 PHE A N 1
ATOM 798 C CA . PHE A 1 99 ? -3.835 3.810 1.767 1.00 88.12 99 PHE A CA 1
ATOM 799 C C . PHE A 1 99 ? -3.848 3.845 3.283 1.00 88.12 99 PHE A C 1
ATOM 801 O O . PHE A 1 99 ? -3.326 2.934 3.914 1.00 88.12 99 PHE A O 1
ATOM 808 N N . GLU A 1 100 ? -4.483 4.851 3.862 1.00 88.44 100 GLU A N 1
ATOM 809 C CA . GLU A 1 100 ? -4.940 4.831 5.243 1.00 88.44 100 GLU A CA 1
ATOM 810 C C . GLU A 1 100 ? -6.236 4.011 5.327 1.00 88.44 100 GLU A C 1
ATOM 812 O O . GLU A 1 100 ? -7.185 4.223 4.564 1.00 88.44 100 GLU A O 1
ATOM 817 N N . LEU A 1 101 ? -6.249 3.048 6.244 1.00 87.12 101 LEU A N 1
ATOM 818 C CA . LEU A 1 101 ? -7.366 2.157 6.519 1.00 87.12 101 LEU A CA 1
ATOM 819 C C . LEU A 1 101 ? -8.108 2.610 7.773 1.00 87.12 101 LEU A C 1
ATOM 821 O O . LEU A 1 101 ? -7.532 2.725 8.856 1.00 87.12 101 LEU A O 1
ATOM 825 N N . SER A 1 102 ? -9.418 2.771 7.628 1.00 83.44 102 SER A N 1
ATOM 826 C CA . SER A 1 102 ? -10.367 2.844 8.735 1.00 83.44 102 SER A CA 1
ATOM 827 C C . SER A 1 102 ? -11.278 1.612 8.725 1.00 83.44 102 SER A C 1
ATOM 829 O O . SER A 1 102 ? -11.213 0.779 7.823 1.00 83.44 102 SER A O 1
ATOM 831 N N . ALA A 1 103 ? -12.156 1.492 9.721 1.00 80.81 103 ALA A N 1
ATOM 832 C CA . ALA A 1 103 ? -13.084 0.367 9.847 1.00 80.81 103 ALA A CA 1
ATOM 833 C C . ALA A 1 103 ? -13.993 0.183 8.615 1.00 80.81 103 ALA A C 1
ATOM 835 O O . ALA A 1 103 ? -14.393 -0.940 8.315 1.00 80.81 103 ALA A O 1
ATOM 836 N N . THR A 1 104 ? -14.310 1.275 7.915 1.00 83.12 104 THR A N 1
ATOM 837 C CA . THR A 1 104 ? -15.216 1.291 6.756 1.00 83.12 104 THR A CA 1
ATOM 838 C C . THR A 1 104 ? -14.654 2.033 5.548 1.00 83.12 104 THR A C 1
ATOM 840 O O . THR A 1 104 ? -15.278 2.007 4.497 1.00 83.12 104 THR A O 1
ATOM 843 N N . LEU A 1 105 ? -13.501 2.696 5.678 1.00 85.62 105 LEU A N 1
ATOM 844 C CA . LEU A 1 105 ? -12.984 3.628 4.676 1.00 85.62 105 LEU A CA 1
ATOM 845 C C . LEU A 1 105 ? -11.579 3.227 4.230 1.00 85.62 105 LEU A C 1
ATOM 847 O O . LEU A 1 105 ? -10.728 2.911 5.064 1.00 85.62 105 LEU A O 1
ATOM 851 N N . LEU A 1 106 ? -11.328 3.335 2.928 1.00 86.12 106 LEU A N 1
ATOM 852 C CA . LEU A 1 106 ? -9.999 3.280 2.334 1.00 86.12 106 LEU A CA 1
ATOM 853 C C . LEU A 1 106 ? -9.667 4.639 1.708 1.00 86.12 106 LEU A C 1
ATOM 855 O O . LEU A 1 106 ? -10.311 5.062 0.746 1.00 86.12 106 LEU A O 1
ATOM 859 N N . ARG A 1 107 ? -8.652 5.328 2.237 1.00 85.94 107 ARG A N 1
ATOM 860 C CA . ARG A 1 107 ? -8.246 6.658 1.762 1.00 85.94 107 ARG A CA 1
ATOM 861 C C . ARG A 1 107 ? -6.813 6.641 1.230 1.00 85.94 107 ARG A C 1
ATOM 863 O O . ARG A 1 107 ? -5.932 6.185 1.947 1.00 85.94 107 ARG A O 1
ATOM 870 N N . PRO A 1 108 ? -6.523 7.186 0.036 1.00 84.44 108 PRO A N 1
ATOM 871 C CA . PRO A 1 108 ? -5.144 7.398 -0.403 1.00 84.44 108 PRO A CA 1
ATOM 872 C C . PRO A 1 108 ? -4.423 8.349 0.555 1.00 84.44 108 PRO A C 1
ATOM 874 O O . PRO A 1 108 ? -4.848 9.491 0.735 1.00 84.44 108 PRO A O 1
ATOM 877 N N . ALA A 1 109 ? -3.344 7.878 1.172 1.00 83.31 109 ALA A N 1
ATOM 878 C CA . ALA A 1 109 ? -2.475 8.690 2.017 1.00 83.31 109 ALA A CA 1
ATOM 879 C C . ALA A 1 109 ? -1.302 9.252 1.207 1.00 83.31 109 ALA A C 1
ATOM 881 O O . ALA A 1 109 ? -0.953 10.422 1.340 1.00 83.31 109 ALA A O 1
ATOM 882 N N . PHE A 1 110 ? -0.703 8.420 0.350 1.00 80.56 110 PHE A N 1
ATOM 883 C CA . PHE A 1 110 ? 0.441 8.801 -0.470 1.00 80.56 110 PHE A CA 1
ATOM 884 C C . PHE A 1 110 ? 0.503 7.983 -1.760 1.00 80.56 110 PHE A C 1
ATOM 886 O O . PHE A 1 110 ? 0.172 6.799 -1.766 1.00 80.56 110 PHE A O 1
ATOM 893 N N . ILE A 1 111 ? 0.962 8.609 -2.843 1.00 83.75 111 ILE A N 1
ATOM 894 C CA . ILE A 1 111 ? 1.160 7.979 -4.151 1.00 83.75 111 ILE A CA 1
ATOM 895 C C . ILE A 1 111 ? 2.593 8.250 -4.586 1.00 83.75 111 ILE A C 1
ATOM 897 O O . ILE A 1 111 ? 3.094 9.368 -4.478 1.00 83.75 111 ILE A O 1
ATOM 901 N N . THR A 1 112 ? 3.262 7.224 -5.091 1.00 84.00 112 THR A N 1
ATOM 902 C CA . THR A 1 112 ? 4.600 7.354 -5.652 1.00 84.00 112 THR A CA 1
ATOM 903 C C . THR A 1 112 ? 4.814 6.367 -6.775 1.00 84.00 112 THR A C 1
ATOM 905 O O . THR A 1 112 ? 4.121 5.363 -6.833 1.00 84.00 112 THR A O 1
ATOM 908 N N . ASN A 1 113 ? 5.787 6.599 -7.647 1.00 83.62 113 ASN A N 1
ATOM 909 C CA . ASN A 1 113 ? 6.026 5.724 -8.789 1.00 83.62 113 ASN A CA 1
ATOM 910 C C . ASN A 1 113 ? 7.468 5.204 -8.860 1.00 83.62 113 ASN A C 1
ATOM 912 O O . ASN A 1 113 ? 8.417 5.827 -8.376 1.00 83.62 113 ASN A O 1
ATOM 916 N N . PHE A 1 114 ? 7.638 4.037 -9.468 1.00 80.56 114 PHE A N 1
ATOM 917 C CA . PHE A 1 114 ? 8.883 3.683 -10.129 1.00 80.56 114 PHE A CA 1
ATOM 918 C C . PHE A 1 114 ? 8.737 4.046 -11.604 1.00 80.56 114 PHE A C 1
ATOM 920 O O . PHE A 1 114 ? 7.913 3.462 -12.308 1.00 80.56 114 PHE A O 1
ATOM 927 N N . THR A 1 115 ? 9.536 5.008 -12.060 1.00 76.00 115 THR A N 1
ATOM 928 C CA . THR A 1 115 ? 9.667 5.317 -13.485 1.00 76.00 115 THR A CA 1
ATOM 929 C C . THR A 1 115 ? 10.494 4.236 -14.172 1.00 76.00 115 THR A C 1
ATOM 931 O O . THR A 1 115 ? 11.379 3.630 -13.545 1.00 76.00 115 THR A O 1
ATOM 934 N N . ALA A 1 116 ? 10.209 3.998 -15.453 1.00 72.56 116 ALA A N 1
ATOM 935 C CA . ALA A 1 116 ? 10.863 2.979 -16.271 1.00 72.56 116 ALA A CA 1
ATOM 936 C C . ALA A 1 116 ? 10.924 1.612 -15.563 1.00 72.56 116 ALA A C 1
ATOM 938 O O . ALA A 1 116 ? 11.993 1.097 -15.205 1.00 72.56 116 ALA A O 1
ATOM 939 N N . TRP A 1 117 ? 9.751 1.101 -15.197 1.00 75.38 117 TRP A N 1
ATOM 940 C CA . TRP A 1 117 ? 9.576 -0.206 -14.584 1.00 75.38 117 TRP A CA 1
ATOM 941 C C . TRP A 1 117 ? 9.408 -1.257 -15.688 1.00 75.38 117 TRP A C 1
ATOM 943 O O . TRP A 1 117 ? 8.622 -1.024 -16.604 1.00 75.38 117 TRP A O 1
ATOM 953 N N . PRO A 1 118 ? 10.092 -2.412 -15.637 1.00 68.38 118 PRO A N 1
ATOM 954 C CA . PRO A 1 118 ? 9.829 -3.478 -16.593 1.00 68.38 118 PRO A CA 1
ATOM 955 C C . PRO A 1 118 ? 8.523 -4.193 -16.244 1.00 68.38 118 PRO A C 1
ATOM 957 O O . PRO A 1 118 ? 8.261 -4.506 -15.077 1.00 68.38 118 PRO A O 1
ATOM 960 N N . SER A 1 119 ? 7.736 -4.538 -17.260 1.00 63.28 119 SER A N 1
ATOM 961 C CA . SER A 1 119 ? 6.435 -5.212 -17.111 1.00 63.28 119 SER A CA 1
ATOM 962 C C . SER A 1 119 ? 6.503 -6.537 -16.326 1.00 63.28 119 SER A C 1
ATOM 964 O O . SER A 1 119 ? 5.551 -6.905 -15.641 1.00 63.28 119 SER A O 1
ATOM 966 N N . GLY A 1 120 ? 7.643 -7.239 -16.368 1.00 65.75 120 GLY A N 1
ATOM 967 C CA . GLY A 1 120 ? 7.891 -8.484 -15.625 1.00 65.75 120 GLY A CA 1
ATOM 968 C C . GLY A 1 120 ? 8.511 -8.314 -14.230 1.00 65.75 120 GLY A C 1
ATOM 969 O O . GLY A 1 120 ? 8.845 -9.312 -13.581 1.00 65.75 120 GLY A O 1
ATOM 970 N N . GLY 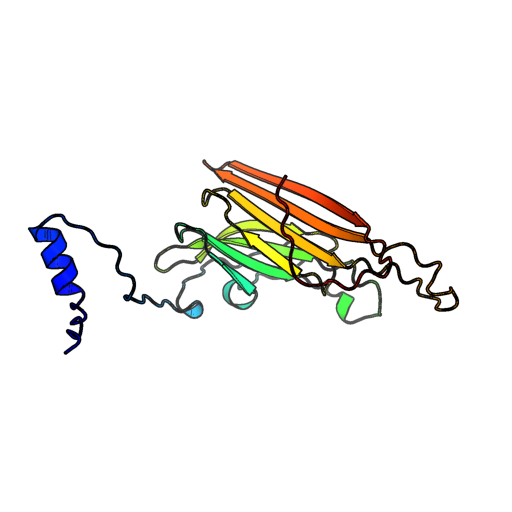A 1 121 ? 8.728 -7.079 -13.771 1.00 72.94 121 GLY A N 1
ATOM 971 C CA . GLY A 1 121 ? 9.395 -6.797 -12.504 1.00 72.94 121 GLY A CA 1
ATOM 972 C C . GLY A 1 121 ? 8.567 -7.220 -11.288 1.00 72.94 121 GLY A C 1
ATOM 973 O O . GLY A 1 121 ? 7.363 -6.985 -11.222 1.00 72.94 121 GLY A O 1
ATOM 974 N N . LYS A 1 122 ? 9.217 -7.818 -10.283 1.00 81.06 122 LYS A N 1
ATOM 975 C CA . LYS A 1 122 ? 8.560 -8.183 -9.015 1.00 81.06 122 LYS A CA 1
ATOM 976 C C . LYS A 1 122 ? 8.738 -7.080 -7.991 1.00 81.06 122 LYS A C 1
ATOM 978 O O . LYS A 1 122 ? 9.852 -6.593 -7.820 1.00 81.06 122 LYS A O 1
ATOM 983 N N . VAL A 1 123 ? 7.675 -6.754 -7.263 1.00 84.50 123 VAL A N 1
ATOM 984 C CA . VAL A 1 123 ? 7.702 -5.726 -6.218 1.00 84.50 123 VAL A CA 1
ATOM 985 C C . VAL A 1 123 ? 7.302 -6.312 -4.880 1.00 84.50 123 VAL A C 1
ATOM 987 O O . VAL A 1 123 ? 6.331 -7.057 -4.771 1.00 84.50 123 VAL A O 1
ATOM 990 N N . TYR A 1 124 ? 8.068 -5.944 -3.863 1.00 85.31 124 TYR A N 1
ATOM 991 C CA . TYR A 1 124 ? 7.837 -6.288 -2.474 1.00 85.31 124 TYR A CA 1
ATOM 992 C C . TYR A 1 124 ? 7.781 -5.001 -1.664 1.00 85.31 124 TYR A C 1
ATOM 994 O O . TYR A 1 124 ? 8.595 -4.103 -1.868 1.00 85.31 124 TYR A O 1
ATOM 1002 N N . ALA A 1 125 ? 6.844 -4.917 -0.728 1.00 86.12 125 ALA A N 1
ATOM 1003 C CA . ALA A 1 125 ? 6.752 -3.815 0.215 1.00 86.12 125 ALA A CA 1
ATOM 1004 C C . ALA A 1 125 ? 6.734 -4.362 1.638 1.00 86.12 125 ALA A C 1
ATOM 1006 O O . ALA A 1 125 ? 6.120 -5.394 1.907 1.00 86.12 125 ALA A O 1
ATOM 1007 N N . THR A 1 126 ? 7.412 -3.670 2.546 1.00 86.12 126 THR A N 1
ATOM 1008 C CA . THR A 1 126 ? 7.444 -4.031 3.961 1.00 86.12 126 THR A CA 1
ATOM 1009 C C . THR A 1 126 ? 7.457 -2.793 4.847 1.00 86.12 126 THR A C 1
ATOM 1011 O O . THR A 1 126 ? 7.998 -1.753 4.468 1.00 86.12 126 THR A O 1
ATOM 1014 N N . PHE A 1 127 ? 6.881 -2.931 6.040 1.00 84.94 127 PHE A N 1
ATOM 1015 C CA . PHE A 1 127 ? 6.950 -1.953 7.121 1.00 84.94 127 PHE A CA 1
ATOM 1016 C C . PHE A 1 127 ? 7.952 -2.472 8.162 1.00 84.94 127 PHE A C 1
ATOM 1018 O O . PHE A 1 127 ? 7.579 -3.268 9.029 1.00 84.94 127 PHE A O 1
ATOM 1025 N N . PRO A 1 128 ? 9.240 -2.097 8.071 1.00 77.31 128 PRO A N 1
ATOM 1026 C CA . PRO A 1 128 ? 10.311 -2.791 8.787 1.00 77.31 128 PRO A CA 1
ATOM 1027 C C . PRO A 1 128 ? 10.261 -2.622 10.311 1.00 77.31 128 PRO A C 1
ATOM 1029 O O . PRO A 1 128 ? 10.736 -3.500 11.024 1.00 77.31 128 PRO A O 1
ATOM 1032 N N . TYR A 1 129 ? 9.703 -1.522 10.825 1.00 73.06 129 TYR A N 1
ATOM 1033 C CA . TYR A 1 129 ? 9.623 -1.300 12.274 1.00 73.06 129 TYR A CA 1
ATOM 1034 C C . TYR A 1 129 ? 8.332 -0.593 12.679 1.00 73.06 129 TYR A C 1
ATOM 1036 O O . TYR A 1 129 ? 7.538 -1.126 13.451 1.00 73.06 129 TYR A O 1
ATOM 1044 N N . THR A 1 130 ? 8.082 0.585 12.109 1.00 81.12 130 THR A N 1
ATOM 1045 C CA . THR A 1 130 ? 6.849 1.341 12.329 1.00 81.12 130 THR A CA 1
ATOM 1046 C C . THR A 1 130 ? 6.028 1.434 11.058 1.00 81.12 130 THR A C 1
ATOM 1048 O O . THR A 1 130 ? 6.542 1.397 9.944 1.00 81.12 130 THR A O 1
ATOM 1051 N N . SER A 1 131 ? 4.739 1.678 11.235 1.00 81.38 131 SER A N 1
ATOM 1052 C CA . SER A 1 131 ? 3.809 1.937 10.139 1.00 81.38 131 SER A CA 1
ATOM 1053 C C . SER A 1 131 ? 4.015 3.284 9.455 1.00 81.38 131 SER A C 1
ATOM 1055 O O . SER A 1 131 ? 3.360 3.554 8.463 1.00 81.38 131 SER A O 1
ATOM 1057 N N . SER A 1 132 ? 4.917 4.123 9.974 1.00 81.69 132 SER A N 1
ATOM 1058 C CA . SER A 1 132 ? 5.322 5.400 9.376 1.00 81.69 132 SER A CA 1
ATOM 1059 C C . SER A 1 132 ? 6.477 5.257 8.383 1.00 81.69 132 SER A C 1
ATOM 1061 O O . SER A 1 132 ? 6.946 6.258 7.846 1.00 81.69 132 SER A O 1
ATOM 1063 N N . HIS A 1 133 ? 7.017 4.048 8.220 1.00 86.69 133 HIS A N 1
ATOM 1064 C CA . HIS A 1 133 ? 8.120 3.779 7.317 1.00 86.69 133 HIS A CA 1
ATOM 1065 C C . HIS A 1 133 ? 7.803 2.558 6.469 1.00 86.69 133 HIS A C 1
ATOM 1067 O O . HIS A 1 133 ? 7.499 1.488 6.992 1.00 86.69 133 HIS A O 1
ATOM 1073 N N . ILE A 1 134 ? 7.894 2.728 5.158 1.00 87.06 134 ILE A N 1
ATOM 1074 C CA . ILE A 1 134 ? 7.717 1.656 4.192 1.00 87.06 134 ILE A CA 1
ATOM 1075 C C . ILE A 1 134 ? 8.958 1.587 3.309 1.00 87.06 134 ILE A C 1
ATOM 1077 O O . ILE A 1 134 ? 9.447 2.596 2.792 1.00 87.06 134 ILE A O 1
ATOM 1081 N N . SER A 1 135 ? 9.453 0.367 3.154 1.00 87.06 135 SER A N 1
ATOM 1082 C CA . SER A 1 135 ? 10.544 0.026 2.256 1.00 87.06 135 SER A CA 1
ATOM 1083 C C . SER A 1 135 ? 9.974 -0.812 1.131 1.00 87.06 135 SER A C 1
ATOM 1085 O O . SER A 1 135 ? 9.354 -1.851 1.367 1.00 87.06 135 SER A O 1
ATOM 1087 N N . ILE A 1 136 ? 10.177 -0.350 -0.093 1.00 86.62 136 ILE A N 1
ATOM 1088 C CA . ILE A 1 136 ? 9.654 -0.983 -1.294 1.00 86.62 136 ILE A CA 1
ATOM 1089 C C . ILE A 1 136 ? 10.834 -1.382 -2.149 1.00 86.62 136 ILE A C 1
ATOM 1091 O O . ILE A 1 136 ? 11.665 -0.550 -2.497 1.00 86.62 136 ILE A O 1
ATOM 1095 N N . ILE A 1 137 ? 10.917 -2.662 -2.473 1.00 85.19 137 ILE A N 1
ATOM 1096 C CA . ILE A 1 137 ? 11.989 -3.229 -3.273 1.00 85.19 137 ILE A CA 1
ATOM 1097 C C . ILE A 1 137 ? 11.355 -3.796 -4.525 1.00 85.19 137 ILE A C 1
ATOM 1099 O O . ILE A 1 137 ? 10.581 -4.754 -4.480 1.00 85.19 137 ILE A O 1
ATOM 1103 N N . GLY A 1 138 ? 11.696 -3.192 -5.648 1.00 81.75 138 GLY A N 1
ATOM 1104 C CA . GLY A 1 138 ? 11.411 -3.721 -6.957 1.00 81.75 138 GLY A CA 1
ATOM 1105 C C . 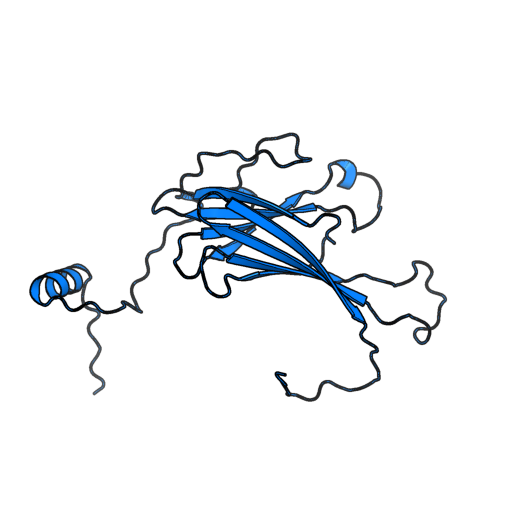GLY A 1 138 ? 12.643 -4.419 -7.521 1.00 81.75 138 GLY A C 1
ATOM 1106 O O . GLY A 1 138 ? 13.717 -3.828 -7.558 1.00 81.75 138 GLY A O 1
ATOM 1107 N N . PHE A 1 139 ? 12.475 -5.624 -8.063 1.00 77.81 139 PHE A N 1
ATOM 1108 C CA . PHE A 1 139 ? 13.478 -6.295 -8.888 1.00 77.81 139 PHE A CA 1
ATOM 1109 C C . PHE A 1 139 ? 13.125 -6.171 -10.368 1.00 77.81 139 PHE A C 1
ATOM 1111 O O . PHE A 1 139 ? 12.131 -6.742 -10.823 1.00 77.81 139 PHE A O 1
ATOM 1118 N N . ALA A 1 140 ? 13.966 -5.454 -11.108 1.00 69.94 140 ALA A N 1
ATOM 1119 C CA . ALA A 1 140 ? 13.928 -5.371 -12.557 1.00 69.94 140 ALA A CA 1
ATOM 1120 C C . ALA A 1 140 ? 14.974 -6.335 -13.135 1.00 69.94 140 ALA A C 1
ATOM 1122 O O . ALA A 1 140 ? 16.160 -6.254 -12.800 1.00 69.94 140 ALA A O 1
ATOM 1123 N N . LYS A 1 141 ? 14.552 -7.269 -13.995 1.00 62.44 141 LYS A N 1
ATOM 1124 C CA . LYS A 1 141 ? 15.501 -8.057 -14.787 1.00 62.44 141 LYS A CA 1
ATOM 1125 C C . LYS A 1 141 ? 15.926 -7.188 -15.966 1.00 62.44 141 LYS A C 1
ATOM 1127 O O . LYS A 1 141 ? 15.130 -6.994 -16.875 1.00 62.44 141 LYS A O 1
ATOM 1132 N N . GLN A 1 142 ? 17.152 -6.674 -15.958 1.00 57.94 142 GLN A N 1
ATOM 1133 C CA . GLN A 1 142 ? 17.697 -6.030 -17.147 1.00 57.94 142 GLN A CA 1
ATOM 1134 C C . GLN A 1 142 ? 18.203 -7.143 -18.072 1.00 57.94 142 GLN A C 1
ATOM 1136 O O . GLN A 1 142 ? 19.196 -7.812 -17.778 1.00 57.94 142 GLN A O 1
ATOM 1141 N N . ASN A 1 143 ? 17.461 -7.427 -19.144 1.00 52.50 143 ASN A N 1
ATOM 1142 C CA . ASN A 1 143 ? 17.923 -8.343 -20.182 1.00 52.50 143 ASN A CA 1
ATOM 1143 C C . ASN A 1 143 ? 18.992 -7.616 -21.006 1.00 52.50 143 ASN A C 1
ATOM 1145 O O . ASN A 1 143 ? 18.683 -6.948 -21.983 1.00 52.50 143 ASN A O 1
ATOM 1149 N N . THR A 1 144 ? 20.261 -7.768 -20.644 1.00 49.41 144 THR A N 1
ATOM 1150 C CA . THR A 1 144 ? 21.393 -7.441 -21.523 1.00 49.41 144 THR A CA 1
ATOM 1151 C C . THR A 1 144 ? 21.627 -8.555 -22.551 1.00 49.41 144 THR A C 1
ATOM 1153 O O . THR A 1 144 ? 22.763 -8.927 -22.827 1.00 49.41 144 THR A O 1
ATOM 1156 N N . GLU A 1 145 ? 20.562 -9.138 -23.113 1.00 45.59 145 GLU A N 1
ATOM 1157 C CA . GLU A 1 145 ? 20.714 -9.975 -24.304 1.00 45.59 145 GLU A CA 1
ATOM 1158 C C . GLU A 1 145 ? 20.765 -9.032 -25.515 1.00 45.59 145 GLU A C 1
ATOM 1160 O O . GLU A 1 145 ? 19.785 -8.329 -25.778 1.00 45.59 145 GLU A O 1
ATOM 1165 N N . PRO A 1 146 ? 21.890 -8.951 -26.251 1.00 43.38 146 PRO A N 1
ATOM 1166 C CA . PRO A 1 146 ? 21.917 -8.189 -27.486 1.00 43.38 146 PRO A CA 1
ATOM 1167 C C . PRO A 1 146 ? 20.876 -8.788 -28.437 1.00 43.38 146 PRO A C 1
ATOM 1169 O O . PRO A 1 146 ? 20.900 -9.986 -28.714 1.00 43.38 146 PRO A O 1
ATOM 1172 N N . ARG A 1 147 ? 19.978 -7.944 -28.968 1.00 50.50 147 ARG A N 1
ATOM 1173 C CA . ARG A 1 147 ? 18.904 -8.319 -29.916 1.00 50.50 147 ARG A CA 1
ATOM 1174 C C . ARG A 1 147 ? 19.397 -9.088 -31.160 1.00 50.50 147 ARG A C 1
ATOM 1176 O O . ARG A 1 147 ? 18.588 -9.681 -31.863 1.00 50.50 147 ARG A O 1
ATOM 1183 N N . ASN A 1 148 ? 20.710 -9.122 -31.402 1.00 43.78 148 ASN A N 1
ATOM 1184 C CA . ASN A 1 148 ? 21.362 -9.854 -32.483 1.00 43.78 148 ASN A CA 1
ATOM 1185 C C . ASN A 1 148 ? 22.109 -11.079 -31.930 1.00 43.78 148 ASN A C 1
ATOM 1187 O O . ASN A 1 148 ? 23.275 -11.003 -31.536 1.00 43.78 148 ASN A O 1
ATOM 1191 N N . ALA A 1 149 ? 21.428 -12.223 -31.917 1.00 43.81 149 ALA A N 1
ATOM 1192 C CA . ALA A 1 149 ? 21.947 -13.503 -31.449 1.00 43.81 149 ALA A CA 1
ATOM 1193 C C . ALA A 1 149 ? 22.978 -14.111 -32.424 1.00 43.81 149 ALA A C 1
ATOM 1195 O O . ALA A 1 149 ? 22.683 -15.078 -33.111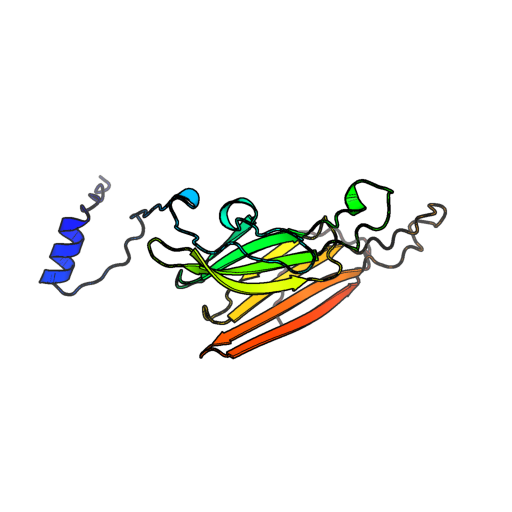 1.00 43.81 149 ALA A O 1
ATOM 1196 N N . ASN A 1 150 ? 24.190 -13.553 -32.464 1.00 52.03 150 ASN A N 1
ATOM 1197 C CA . ASN A 1 150 ? 25.384 -14.206 -33.030 1.00 52.03 150 ASN A CA 1
ATOM 1198 C C . ASN A 1 150 ? 26.585 -14.197 -32.061 1.00 52.03 150 ASN A C 1
ATOM 1200 O O . ASN A 1 150 ? 27.639 -14.741 -32.387 1.00 52.03 150 ASN A O 1
ATOM 1204 N N . MET A 1 151 ? 26.457 -13.598 -30.871 1.00 50.28 151 MET A N 1
ATOM 1205 C CA . MET A 1 151 ? 27.519 -13.609 -29.861 1.00 50.28 151 MET A CA 1
ATOM 1206 C C . MET A 1 151 ? 27.492 -14.896 -29.036 1.00 50.28 151 MET A C 1
ATOM 1208 O O . MET A 1 151 ? 26.438 -15.376 -28.616 1.00 50.28 151 MET A O 1
ATOM 1212 N N . SER A 1 152 ? 28.677 -15.468 -28.815 1.00 50.31 152 SER A N 1
ATOM 1213 C CA . SER A 1 152 ? 28.838 -16.691 -28.042 1.00 50.31 152 SER A CA 1
ATOM 1214 C C . SER A 1 152 ? 28.354 -16.469 -26.605 1.00 50.31 152 SER A C 1
ATOM 1216 O O . SER A 1 152 ? 28.610 -15.435 -25.992 1.00 50.31 152 SER A O 1
ATOM 1218 N N . ARG A 1 153 ? 27.684 -17.470 -26.022 1.00 52.81 153 ARG A N 1
ATOM 1219 C CA . ARG A 1 153 ? 27.139 -17.413 -24.652 1.00 52.81 153 ARG A CA 1
ATOM 1220 C C . ARG A 1 153 ? 28.208 -17.167 -23.566 1.00 52.81 153 ARG A C 1
ATOM 1222 O O . ARG A 1 153 ? 27.853 -16.981 -22.408 1.00 52.81 153 ARG A O 1
ATOM 1229 N N . ARG A 1 154 ? 29.499 -17.218 -23.927 1.00 52.47 154 ARG A N 1
ATOM 1230 C CA . ARG A 1 154 ? 30.652 -16.954 -23.051 1.00 52.47 154 ARG A CA 1
ATOM 1231 C C . ARG A 1 154 ? 31.042 -15.473 -22.990 1.00 52.47 154 ARG A C 1
ATOM 1233 O O . ARG A 1 154 ? 31.680 -15.096 -22.016 1.00 52.47 154 ARG A O 1
ATOM 1240 N N . ASP A 1 155 ? 30.623 -14.666 -23.966 1.00 50.19 155 ASP A N 1
ATOM 1241 C CA . ASP A 1 155 ? 30.954 -13.234 -24.069 1.00 50.19 155 ASP A CA 1
ATOM 1242 C C . ASP A 1 155 ? 29.801 -12.320 -23.615 1.00 50.19 155 ASP A C 1
ATOM 1244 O O . ASP A 1 155 ? 29.902 -11.098 -23.684 1.00 50.19 155 ASP A O 1
ATOM 1248 N N . LEU A 1 156 ? 28.692 -12.902 -23.142 1.00 52.69 156 LEU A N 1
ATOM 1249 C CA . LEU A 1 156 ? 27.598 -12.157 -22.522 1.00 52.69 156 LEU A CA 1
ATOM 1250 C C . LEU A 1 156 ? 28.066 -11.615 -21.167 1.00 52.69 156 LEU A C 1
ATOM 1252 O O . LEU A 1 156 ? 28.399 -12.388 -20.262 1.00 52.69 156 LEU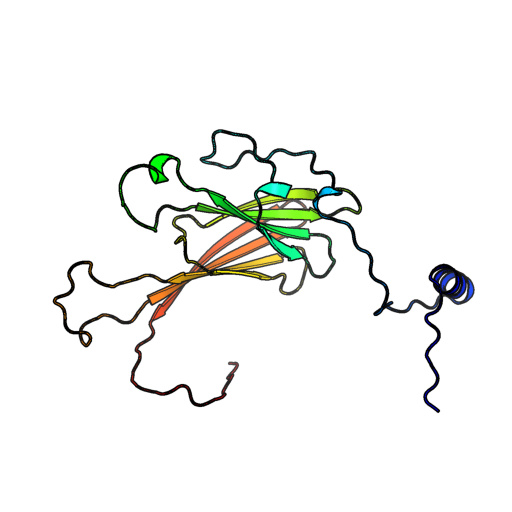 A O 1
ATOM 1256 N N . GLU A 1 157 ? 28.072 -10.290 -21.022 1.00 50.56 157 GLU A N 1
ATOM 1257 C CA . GLU A 1 157 ? 28.281 -9.640 -19.730 1.00 50.56 157 GLU A CA 1
ATOM 1258 C C . GLU A 1 157 ? 27.292 -10.186 -18.681 1.00 50.56 157 GLU A C 1
ATOM 1260 O O . GLU A 1 157 ? 26.150 -10.524 -19.015 1.00 50.56 157 GLU A O 1
ATOM 1265 N N . PRO A 1 158 ? 27.713 -10.316 -17.407 1.00 52.78 158 PRO A N 1
ATOM 1266 C CA . PRO A 1 158 ? 26.869 -10.872 -16.359 1.00 52.78 158 PRO A CA 1
ATOM 1267 C C . PRO A 1 158 ? 25.542 -10.116 -16.267 1.00 52.78 158 PRO A C 1
ATOM 1269 O O . PRO A 1 158 ? 25.528 -8.885 -16.246 1.00 52.78 158 PRO A O 1
ATOM 1272 N N . PHE A 1 159 ? 24.436 -10.860 -16.153 1.00 53.69 159 PHE A N 1
ATOM 1273 C CA . PHE A 1 159 ? 23.121 -10.277 -15.896 1.00 53.69 159 PHE A CA 1
ATOM 1274 C C . PHE A 1 159 ? 23.219 -9.323 -14.701 1.00 53.69 159 PHE A C 1
ATOM 1276 O O . PHE A 1 159 ? 23.591 -9.730 -13.594 1.00 53.69 159 PHE A O 1
ATOM 1283 N N . SER A 1 160 ? 22.890 -8.057 -14.945 1.00 56.94 160 SER A N 1
ATOM 1284 C CA . SER A 1 160 ? 22.799 -7.038 -13.909 1.00 56.94 160 SER A CA 1
ATOM 1285 C C . SER A 1 160 ? 21.350 -6.988 -13.440 1.00 56.94 160 SER A C 1
ATOM 1287 O O . SER A 1 160 ? 20.468 -6.496 -14.140 1.00 56.94 160 SER A O 1
ATOM 1289 N N . VAL A 1 161 ? 21.069 -7.562 -12.269 1.00 57.88 161 VAL A N 1
ATOM 1290 C CA . VAL A 1 161 ? 19.758 -7.383 -11.634 1.00 57.88 161 VAL A CA 1
ATOM 1291 C C . VAL A 1 161 ? 19.791 -6.031 -10.941 1.00 57.88 161 VAL A C 1
ATOM 1293 O O . VAL A 1 161 ? 20.526 -5.849 -9.969 1.00 57.88 161 VAL A O 1
ATOM 1296 N N . ILE A 1 162 ? 19.002 -5.082 -11.443 1.00 70.06 162 ILE A N 1
ATOM 1297 C CA . ILE A 1 162 ? 18.834 -3.782 -10.801 1.00 70.06 162 ILE A CA 1
ATOM 1298 C C . ILE A 1 162 ? 17.659 -3.905 -9.836 1.00 70.06 162 ILE A C 1
ATOM 1300 O O . ILE A 1 162 ? 16.505 -4.058 -10.246 1.00 70.06 162 ILE A O 1
ATOM 1304 N N . ALA A 1 163 ? 17.945 -3.848 -8.538 1.00 77.69 163 ALA A N 1
ATOM 1305 C CA . ALA A 1 163 ? 16.906 -3.649 -7.543 1.00 77.69 163 ALA A CA 1
ATOM 1306 C C . ALA A 1 163 ? 16.695 -2.143 -7.346 1.00 77.69 163 ALA A C 1
ATOM 1308 O O . ALA A 1 163 ? 17.592 -1.440 -6.885 1.00 77.69 163 ALA A O 1
ATOM 1309 N N . LYS A 1 164 ? 15.512 -1.635 -7.692 1.00 81.12 164 LYS A N 1
ATOM 1310 C CA . LYS A 1 164 ? 15.104 -0.272 -7.335 1.00 81.12 164 LYS A CA 1
ATOM 1311 C C . LYS A 1 164 ? 14.495 -0.331 -5.941 1.00 81.12 164 LYS A C 1
ATOM 1313 O O . LYS A 1 164 ? 13.520 -1.043 -5.713 1.00 81.12 164 LYS A O 1
ATOM 1318 N N . VAL A 1 165 ? 15.078 0.396 -5.002 1.00 84.25 165 VAL A N 1
ATOM 1319 C CA . VAL A 1 165 ? 14.618 0.457 -3.617 1.00 84.25 165 VAL A CA 1
ATOM 1320 C C . VAL A 1 165 ? 14.078 1.847 -3.343 1.00 84.25 165 VAL A C 1
ATOM 1322 O O . VAL A 1 165 ? 14.742 2.842 -3.616 1.00 84.25 165 VAL A O 1
ATOM 1325 N N . LYS A 1 166 ? 12.870 1.920 -2.796 1.00 86.25 166 LYS A N 1
ATOM 1326 C CA . LYS A 1 166 ? 12.222 3.162 -2.404 1.00 86.25 166 LYS A CA 1
ATOM 1327 C C . LYS A 1 166 ? 11.920 3.138 -0.919 1.00 86.25 166 LYS A C 1
ATOM 1329 O O . LYS A 1 166 ? 11.225 2.251 -0.431 1.00 86.25 166 LYS A O 1
ATOM 1334 N N . PHE A 1 167 ? 12.452 4.122 -0.218 1.00 84.88 167 PHE A N 1
ATOM 1335 C CA . PHE A 1 167 ? 12.206 4.354 1.192 1.00 84.88 167 PHE A CA 1
ATOM 1336 C C . PHE A 1 167 ? 11.244 5.515 1.313 1.00 84.88 167 PHE A C 1
ATOM 1338 O O . PHE A 1 167 ? 11.534 6.605 0.823 1.00 84.88 167 PHE A O 1
ATOM 1345 N N . ILE A 1 168 ? 10.114 5.291 1.969 1.00 84.38 168 ILE A N 1
ATOM 1346 C CA . ILE A 1 168 ? 9.147 6.347 2.238 1.00 84.38 168 ILE A CA 1
ATOM 1347 C C . ILE A 1 168 ? 9.014 6.450 3.751 1.00 84.38 168 ILE A C 1
ATOM 1349 O O . ILE A 1 168 ? 8.746 5.465 4.445 1.00 84.38 168 ILE A O 1
ATOM 1353 N N . LEU A 1 169 ? 9.248 7.647 4.267 1.00 84.44 169 LEU A N 1
ATOM 1354 C CA . LEU A 1 169 ? 9.005 8.012 5.650 1.00 84.44 169 LEU A CA 1
ATOM 1355 C C . LEU A 1 169 ? 7.877 9.031 5.653 1.00 84.44 169 LEU A C 1
ATOM 1357 O O . LEU A 1 169 ? 7.991 10.077 5.018 1.00 84.44 169 LEU A O 1
ATOM 1361 N N . PHE A 1 170 ? 6.806 8.735 6.375 1.00 79.00 170 PHE A N 1
ATOM 1362 C CA . PHE A 1 170 ? 5.674 9.637 6.500 1.00 79.00 170 PHE A CA 1
ATOM 1363 C C . PHE A 1 170 ? 5.256 9.741 7.964 1.00 79.00 170 PHE A C 1
ATOM 1365 O O . PHE A 1 170 ? 4.761 8.794 8.577 1.00 79.00 170 PHE A O 1
ATOM 1372 N N . ARG A 1 171 ? 5.521 10.897 8.572 1.00 78.06 171 ARG A N 1
ATOM 1373 C CA . ARG A 1 171 ? 5.201 11.157 9.979 1.00 78.06 171 ARG A CA 1
ATOM 1374 C C . ARG A 1 171 ? 4.946 12.643 10.180 1.00 78.06 171 ARG A C 1
ATOM 1376 O O . ARG A 1 171 ? 5.631 13.469 9.592 1.00 78.06 171 ARG A O 1
ATOM 1383 N N . PHE A 1 172 ? 3.970 12.975 11.025 1.00 73.75 172 PHE A N 1
ATOM 1384 C CA . PHE A 1 172 ? 3.630 14.364 11.368 1.00 73.75 172 PHE A CA 1
ATOM 1385 C C . PHE A 1 172 ? 3.316 15.252 10.148 1.00 73.75 172 PHE A C 1
ATOM 1387 O O . PHE A 1 172 ? 3.678 16.421 10.119 1.00 73.75 172 PHE A O 1
ATOM 1394 N N . GLY A 1 173 ? 2.675 14.687 9.119 1.00 66.69 173 GLY A N 1
ATOM 1395 C CA . GLY A 1 173 ? 2.353 15.412 7.882 1.00 66.69 173 GLY A CA 1
ATOM 1396 C C . GLY A 1 173 ? 3.546 15.657 6.951 1.00 66.69 173 GLY A C 1
ATOM 1397 O O . GLY A 1 173 ? 3.369 16.239 5.887 1.00 66.69 173 GLY A O 1
ATOM 1398 N N . ILE A 1 174 ? 4.745 15.189 7.306 1.00 74.38 174 ILE A N 1
ATOM 1399 C CA . ILE A 1 174 ? 5.933 15.251 6.455 1.00 74.38 174 ILE A CA 1
ATOM 1400 C C . ILE A 1 174 ? 6.066 13.920 5.730 1.00 74.38 174 ILE A C 1
ATOM 1402 O O . ILE A 1 174 ? 6.053 12.871 6.376 1.00 74.38 174 ILE A O 1
ATOM 1406 N N . THR A 1 175 ? 6.241 13.973 4.410 1.00 80.12 175 THR A N 1
ATOM 1407 C CA . THR A 1 175 ? 6.542 12.798 3.587 1.00 80.12 175 THR A CA 1
ATOM 1408 C C . THR A 1 175 ? 7.888 12.977 2.903 1.00 80.12 175 THR A C 1
ATOM 1410 O O . THR A 1 175 ? 8.090 13.931 2.157 1.00 80.12 175 THR A O 1
ATOM 1413 N N . VAL A 1 176 ? 8.806 12.045 3.149 1.00 81.38 176 VAL A N 1
ATOM 1414 C CA . VAL A 1 176 ? 10.119 11.978 2.505 1.00 81.38 176 VAL A CA 1
ATOM 1415 C C . VAL A 1 176 ? 10.200 10.667 1.744 1.00 81.38 176 VAL A C 1
ATOM 1417 O O . VAL A 1 176 ? 9.971 9.602 2.312 1.00 81.38 176 VAL A O 1
ATOM 1420 N N . SER A 1 177 ? 10.535 10.745 0.459 1.00 81.19 177 SER A N 1
ATOM 1421 C CA . SER A 1 177 ? 10.716 9.584 -0.405 1.00 81.19 177 SER A CA 1
ATOM 1422 C C . SER A 1 177 ? 12.119 9.602 -1.002 1.00 81.19 177 SER A C 1
ATOM 1424 O O . SER A 1 177 ? 12.469 10.533 -1.722 1.00 81.19 177 SER A O 1
ATOM 1426 N N . LEU A 1 178 ? 12.892 8.546 -0.763 1.00 83.81 178 LEU A N 1
ATOM 1427 C CA . LEU A 1 178 ? 14.215 8.336 -1.344 1.00 83.81 178 LEU A CA 1
ATOM 1428 C C . LEU A 1 178 ? 14.176 7.108 -2.249 1.00 83.81 178 LEU A C 1
ATOM 1430 O O . LEU A 1 178 ? 13.791 6.030 -1.804 1.00 83.81 178 LEU A O 1
ATOM 1434 N N . THR A 1 179 ? 14.609 7.258 -3.499 1.00 83.19 179 THR A N 1
ATOM 1435 C CA . THR A 1 179 ? 14.774 6.129 -4.425 1.00 83.19 179 THR A CA 1
ATOM 1436 C C . THR A 1 179 ? 16.259 5.879 -4.633 1.00 83.19 179 THR A C 1
ATOM 1438 O O . THR A 1 179 ? 17.005 6.810 -4.916 1.00 83.19 179 THR A O 1
ATOM 1441 N N . THR A 1 180 ? 16.686 4.630 -4.509 1.00 82.38 180 THR A N 1
ATOM 1442 C CA . THR A 1 180 ? 18.049 4.182 -4.795 1.00 82.38 180 THR A CA 1
ATOM 1443 C C . THR A 1 180 ? 18.017 2.957 -5.703 1.00 82.38 180 THR A C 1
ATOM 1445 O O . THR A 1 180 ? 17.018 2.240 -5.762 1.00 82.38 180 THR A O 1
ATOM 1448 N N . CYS A 1 181 ? 19.098 2.724 -6.439 1.00 77.88 181 CYS A N 1
ATOM 1449 C CA . CYS A 1 181 ? 19.256 1.563 -7.304 1.00 77.88 181 CYS A CA 1
ATOM 1450 C C . CYS A 1 181 ? 20.438 0.733 -6.807 1.00 77.88 181 CYS A C 1
ATOM 1452 O O . CYS A 1 181 ? 21.538 1.251 -6.633 1.00 77.88 181 CYS A O 1
ATOM 1454 N N . LEU A 1 182 ? 20.214 -0.558 -6.600 1.00 75.62 182 LEU A N 1
ATOM 1455 C CA . LEU A 1 182 ? 21.247 -1.534 -6.293 1.00 75.62 182 LEU A CA 1
ATOM 1456 C C . LEU A 1 182 ? 21.509 -2.352 -7.552 1.00 75.62 182 LEU A C 1
ATOM 1458 O O . LEU A 1 182 ? 20.619 -3.053 -8.031 1.00 75.62 182 LEU A O 1
ATOM 1462 N N . VAL A 1 183 ? 22.723 -2.259 -8.085 1.00 72.31 183 VAL A N 1
ATOM 1463 C CA . VAL A 1 183 ? 23.156 -3.054 -9.237 1.00 72.31 183 VAL A CA 1
ATOM 1464 C C . VAL A 1 183 ? 23.859 -4.297 -8.712 1.00 72.31 183 VAL A C 1
ATOM 1466 O O . VAL A 1 183 ? 24.923 -4.207 -8.103 1.00 72.31 183 VAL A O 1
ATOM 1469 N N . MET A 1 184 ? 23.257 -5.463 -8.930 1.00 68.56 184 MET A N 1
ATOM 1470 C CA . MET A 1 184 ? 23.866 -6.748 -8.597 1.00 68.56 184 MET A CA 1
ATOM 1471 C C . MET A 1 184 ? 24.344 -7.412 -9.882 1.00 68.56 184 MET A C 1
ATOM 1473 O O . MET A 1 184 ? 23.526 -7.841 -10.695 1.00 68.56 184 MET A O 1
ATOM 1477 N N . SER A 1 185 ? 25.659 -7.515 -10.062 1.00 61.59 185 SER A N 1
ATOM 1478 C CA . SER A 1 185 ? 26.243 -8.301 -11.145 1.00 61.59 185 SER A CA 1
ATOM 1479 C C . SER A 1 185 ? 26.434 -9.744 -10.678 1.00 61.59 185 SER A C 1
ATOM 1481 O O . SER A 1 185 ? 27.126 -10.014 -9.696 1.00 61.59 185 SER A O 1
ATOM 1483 N N . TYR A 1 186 ? 25.806 -10.700 -11.366 1.00 57.44 186 TYR A N 1
ATOM 1484 C CA . TYR A 1 186 ? 26.031 -12.120 -11.094 1.00 57.44 186 TYR A CA 1
ATOM 1485 C C . TYR A 1 186 ? 26.868 -12.748 -12.208 1.00 57.44 186 TYR A C 1
ATOM 1487 O O . TYR A 1 186 ? 26.387 -12.952 -13.321 1.00 57.44 186 TYR A O 1
ATOM 1495 N N . ARG A 1 187 ? 28.124 -13.105 -11.910 1.00 52.50 187 ARG A N 1
ATOM 1496 C CA . ARG A 1 187 ? 28.896 -14.025 -12.760 1.00 52.50 187 ARG A CA 1
ATOM 1497 C C . ARG A 1 187 ? 28.485 -15.451 -12.406 1.00 52.50 187 ARG A C 1
ATOM 1499 O O . ARG A 1 187 ? 28.863 -15.958 -11.352 1.00 52.50 187 ARG A O 1
ATOM 1506 N N . TRP A 1 188 ? 27.719 -16.104 -13.281 1.00 43.69 188 TRP A N 1
ATOM 1507 C CA . TRP A 1 188 ? 27.337 -17.512 -13.122 1.00 43.69 188 TRP A CA 1
ATOM 1508 C C . TRP A 1 188 ? 28.535 -18.432 -13.396 1.00 43.69 188 TRP A C 1
ATOM 1510 O O . TRP A 1 188 ? 28.579 -19.151 -14.390 1.00 43.69 188 TRP A O 1
ATOM 1520 N N . ASN A 1 189 ? 29.524 -18.442 -12.505 1.00 41.91 189 ASN A N 1
ATOM 1521 C CA . ASN A 1 189 ? 30.598 -19.429 -12.545 1.00 41.91 189 ASN A CA 1
ATOM 1522 C C . ASN A 1 189 ? 30.113 -20.732 -11.907 1.00 41.91 189 ASN A C 1
ATOM 1524 O O . ASN A 1 189 ? 30.412 -20.992 -10.750 1.00 41.91 189 ASN A O 1
ATOM 1528 N N . GLY A 1 190 ? 29.338 -21.526 -12.656 1.00 41.75 190 GLY A N 1
ATOM 1529 C CA . GLY A 1 190 ? 29.230 -22.992 -12.535 1.00 41.75 190 GLY A CA 1
ATOM 1530 C C . GLY A 1 190 ? 28.901 -23.646 -11.180 1.00 41.75 190 GLY A C 1
ATOM 1531 O O . GLY A 1 190 ? 28.831 -24.872 -11.120 1.00 41.75 190 GLY A O 1
ATOM 1532 N N . LEU A 1 191 ? 28.681 -22.904 -10.098 1.00 37.25 191 LEU A N 1
ATOM 1533 C CA . LEU A 1 191 ? 28.384 -23.461 -8.786 1.00 37.25 191 LEU A CA 1
ATOM 1534 C C . LEU A 1 191 ? 26.891 -23.759 -8.714 1.00 37.25 191 LEU A C 1
ATOM 1536 O O . LEU A 1 191 ? 26.053 -22.871 -8.558 1.00 37.25 191 LEU A O 1
ATOM 1540 N N . LYS A 1 192 ? 26.559 -25.049 -8.845 1.00 34.97 192 LYS A N 1
ATOM 1541 C CA . LYS A 1 192 ? 25.276 -25.584 -8.389 1.00 34.97 192 LYS A CA 1
ATOM 1542 C C . LYS A 1 192 ? 25.031 -25.037 -6.983 1.00 34.97 192 LYS A C 1
ATOM 1544 O O . LYS A 1 192 ? 25.833 -25.294 -6.091 1.00 34.97 192 LYS A O 1
ATOM 1549 N N . LEU A 1 193 ? 23.927 -24.314 -6.796 1.00 37.66 193 LEU A N 1
ATOM 1550 C CA . LEU A 1 193 ? 23.393 -23.961 -5.482 1.00 37.66 193 LEU A CA 1
ATOM 1551 C C . LEU A 1 193 ? 23.039 -25.258 -4.740 1.00 37.66 193 LEU A C 1
ATOM 1553 O O . LEU A 1 193 ? 21.894 -25.710 -4.727 1.00 37.66 193 LEU A O 1
ATOM 1557 N N . SER A 1 194 ? 24.039 -25.901 -4.142 1.00 34.62 194 SER A N 1
ATOM 1558 C CA . SER A 1 194 ? 23.816 -26.875 -3.093 1.00 34.62 194 SER A CA 1
ATOM 1559 C C . SER A 1 194 ? 23.329 -26.098 -1.878 1.00 34.62 194 SER A C 1
ATOM 1561 O O . SER A 1 194 ? 24.075 -25.318 -1.298 1.00 34.62 194 SER A O 1
ATOM 1563 N N . ARG A 1 195 ? 22.040 -26.275 -1.578 1.00 37.34 195 ARG A N 1
ATOM 1564 C CA . ARG A 1 195 ? 21.405 -26.174 -0.258 1.00 37.34 195 ARG A CA 1
ATOM 1565 C C . ARG A 1 195 ? 22.218 -25.447 0.833 1.00 37.34 195 ARG A C 1
ATOM 1567 O O . ARG A 1 195 ? 23.166 -26.006 1.365 1.00 37.34 195 ARG A O 1
ATOM 1574 N N . TYR A 1 196 ? 21.668 -24.303 1.248 1.00 39.84 196 TYR A N 1
ATOM 1575 C CA . TYR A 1 196 ? 21.933 -23.546 2.478 1.00 39.84 196 TYR A CA 1
ATOM 1576 C C . TYR A 1 196 ? 23.298 -22.872 2.611 1.00 39.84 196 TYR A C 1
ATOM 1578 O O . TYR A 1 196 ? 24.323 -23.533 2.687 1.00 39.84 196 TYR A O 1
ATOM 1586 N N . SER A 1 197 ? 23.257 -21.546 2.776 1.00 27.64 197 SER A N 1
ATOM 1587 C CA . SER A 1 197 ? 24.011 -20.787 3.786 1.00 27.64 197 SER A CA 1
ATOM 1588 C C . SER A 1 197 ? 23.580 -19.317 3.716 1.00 27.64 197 SER A C 1
ATOM 1590 O O . SER A 1 197 ? 24.011 -18.575 2.839 1.00 27.64 197 SER A O 1
ATOM 1592 N N . LEU A 1 198 ? 22.68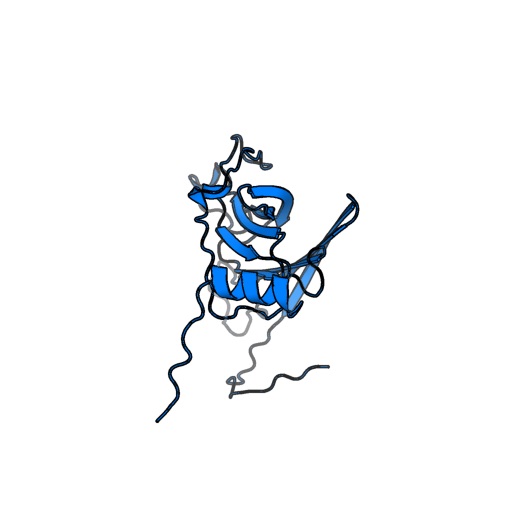0 -18.909 4.617 1.00 28.11 198 LEU A N 1
ATOM 1593 C CA . LEU A 1 198 ? 22.499 -17.502 4.974 1.00 28.11 198 LEU A CA 1
ATOM 1594 C C . LEU A 1 198 ? 23.706 -17.111 5.832 1.00 28.11 198 LEU A C 1
ATOM 1596 O O . LEU A 1 198 ? 23.847 -17.633 6.935 1.00 28.11 198 LEU A O 1
ATOM 1600 N N . TYR A 1 199 ? 24.543 -16.199 5.348 1.00 24.38 199 TYR A N 1
ATOM 1601 C CA . TYR A 1 199 ? 25.471 -15.463 6.200 1.00 24.38 199 TYR A CA 1
ATOM 1602 C C . TYR A 1 199 ? 24.980 -14.020 6.294 1.00 24.38 199 TYR A C 1
ATOM 1604 O O . TYR A 1 199 ? 24.895 -13.320 5.288 1.00 24.38 199 TYR A O 1
ATOM 1612 N N . TYR A 1 200 ? 24.608 -13.621 7.509 1.00 26.27 200 TYR A N 1
ATOM 1613 C CA . TYR A 1 200 ? 24.528 -12.222 7.913 1.00 26.27 200 TYR A CA 1
ATOM 1614 C C . TYR A 1 200 ? 25.955 -11.730 8.188 1.00 26.27 200 TYR A C 1
ATOM 1616 O O . TYR A 1 200 ? 26.709 -12.425 8.873 1.00 26.27 200 TYR A O 1
ATOM 1624 N N . VAL A 1 201 ? 26.295 -10.546 7.677 1.00 30.69 201 VAL A N 1
ATOM 1625 C CA . VAL A 1 201 ? 27.364 -9.688 8.209 1.00 30.69 201 VAL A CA 1
ATOM 1626 C C . VAL A 1 201 ? 26.702 -8.404 8.673 1.00 30.69 201 VAL A C 1
ATOM 1628 O O . VAL A 1 201 ? 25.858 -7.894 7.901 1.00 30.69 201 VAL A O 1
#

Foldseek 3Di:
DPPPPPPDDPVRLVVCCVVPVDDDDDPPDDDDDDLVQADEPAFDDDPQDPDGDDCSPQWDWDDAAPVRQKTKTKHKDDHPCPVPDDDDLQQIKIKIFIWGDDPRHTYTPDIDIDGRAGPPKDKDWYDPDGPQKIKIKIWGFDPQPPPDPPDDPVPRFFGWTKIWIWIWGHDPNDIDIDIDIDTDGDDPPPDDPDDDDDDDD

Radius of gyration: 23.27 Å; chains: 1; bounding box: 50×53×69 Å

pLDDT: mean 70.21, std 17.06, range [24.38, 91.5]

Organism: Litomosoides sigmodontis (NCBI:txid42156)

Sequence (201 aa):
MRKKSAISSLPKIIRYRELHGETRQLNRMTCRVRLDQLECPYLVEISGVKRFLDITRECIFIGLSNDSRYAVGLMYSLSDSYRSVGQDEDETELNIIVFELSATLLRPAFITNFTAWPSGGKVYATFPYTSSHISIIGFAKQNTEPRNANMSRRDLEPFSVIAKVKFILFRFGITVSLTTCLVMSYRWNGLKLSRYSLYYV

Secondary structure (DSSP, 8-state):
---------HHHHHHHHHHH------TTPPP---GGGSB---PBP-TT-SS-B-HHHH-EEEEE-TTSSEEEEEEEE--GGGGS----TT-EEEEEEEEEE-SSBEEEEEEEEEEEE-TT-EEEEE-SS-TTEEEEEEEEE-----SSTTS-TTSSPPPEEEEEEEEEEEETTEEEEEEEEEEEE----S----S------